Protein AF-A0A8J2LLC1-F1 (afdb_monomer)

Solvent-accessible surface area (backbone atoms only — not comparable to full-atom values): 14201 Å² total; per-residue (Å²): 138,83,80,64,70,72,56,59,54,55,51,49,52,52,49,54,58,58,61,63,60,77,72,65,83,69,70,94,70,39,88,51,77,46,56,45,81,44,70,52,63,64,52,97,80,51,91,38,56,62,34,37,35,33,41,80,98,46,73,81,46,74,50,53,56,32,40,60,50,32,42,41,35,38,11,59,52,62,71,44,74,51,71,54,55,86,51,51,77,70,47,78,76,48,76,47,69,45,99,88,56,30,26,39,38,36,31,30,60,64,92,92,57,78,90,44,50,43,54,22,30,34,42,36,39,23,29,71,92,44,64,85,56,62,40,40,33,34,38,29,22,53,44,92,74,70,48,50,62,59,64,61,88,51,85,40,76,32,53,43,52,91,96,49,64,33,52,46,74,64,26,39,24,43,80,85,63,67,72,50,41,26,40,57,57,73,95,87,42,72,43,73,62,76,94,56,58,51,76,40,46,88,59,11,39,41,30,69,63,66,54,92,94,35,93,56,78,65,46,49,36,36,35,36,34,72,58,90,96,43,78,48,65,41,53,35,39,29,42,68,60,79,79,83,126

Foldseek 3Di:
DDDDPVVVVVVVVVVVVVVVVVPPPPDPDQAAKDKDKDAPDPPVPAPFAKKWKDWPPDDIDIDGNSDWIKIKIKHQAQKDKDWDALADEFDWDDFDQDPSRMTMTIGTHPPPDHDDQRNFTKIKMAGPVGRVRIIIMGMAGDDLPPQFSDDQPDAAEWADDPQAWTFDARAGSDQPFDKWKWFDDPDDDTHTDPDQFDQGNHTGTTGRDDDDPGPDPFAKMKMWTDRPPDIDIHIYGYDHDPPDD

Structure (mmCIF, N/CA/C/O backbone):
data_AF-A0A8J2LLC1-F1
#
_entry.id   AF-A0A8J2LLC1-F1
#
loop_
_atom_site.group_PDB
_atom_site.id
_atom_site.type_symbol
_atom_site.label_atom_id
_atom_site.label_alt_id
_atom_site.label_comp_id
_atom_site.label_asym_id
_atom_site.label_entity_id
_atom_site.label_seq_id
_atom_site.pdbx_PDB_ins_code
_atom_site.Cartn_x
_atom_site.Cartn_y
_atom_site.Cartn_z
_atom_site.occupancy
_atom_site.B_iso_or_equiv
_atom_site.auth_seq_id
_atom_site.auth_comp_id
_atom_site.auth_asym_id
_atom_site.auth_atom_id
_atom_site.pdbx_PDB_model_num
ATOM 1 N N . MET A 1 1 ? -23.550 32.857 43.752 1.00 44.91 1 MET A N 1
ATOM 2 C CA . MET A 1 1 ? -22.268 32.179 43.462 1.00 44.91 1 MET A CA 1
ATOM 3 C C . MET A 1 1 ? -22.315 31.745 41.998 1.00 44.91 1 MET A C 1
ATOM 5 O O . MET A 1 1 ? -23.083 30.854 41.663 1.00 44.91 1 MET A O 1
ATOM 9 N N . ALA A 1 2 ? -21.672 32.500 41.103 1.00 42.91 2 ALA A N 1
ATOM 10 C CA . ALA A 1 2 ? -21.833 32.356 39.654 1.00 42.91 2 ALA A CA 1
ATOM 11 C C . ALA A 1 2 ? -20.813 31.352 39.096 1.00 42.91 2 ALA A C 1
ATOM 13 O O . ALA A 1 2 ? -19.610 31.549 39.236 1.00 42.91 2 ALA A O 1
ATOM 14 N N . ILE A 1 3 ? -21.297 30.277 38.472 1.00 39.72 3 ILE A N 1
ATOM 15 C CA . ILE A 1 3 ? -20.452 29.299 37.777 1.00 39.72 3 ILE A CA 1
ATOM 16 C C . ILE A 1 3 ? -19.905 29.968 36.501 1.00 39.72 3 ILE A C 1
ATOM 18 O O . ILE A 1 3 ? -20.705 30.471 35.705 1.00 39.72 3 ILE A O 1
ATOM 22 N N . PRO A 1 4 ? -18.579 30.003 36.274 1.00 39.66 4 PRO A N 1
ATOM 23 C CA . PRO A 1 4 ? -18.001 30.705 35.135 1.00 39.66 4 PRO A CA 1
ATOM 24 C C . PRO A 1 4 ? -18.433 30.083 33.799 1.00 39.66 4 PRO A C 1
ATOM 26 O O . PRO A 1 4 ? -18.319 28.877 33.577 1.00 39.66 4 PRO A O 1
ATOM 29 N N . ILE A 1 5 ? -18.889 30.945 32.884 1.00 47.31 5 ILE A N 1
ATOM 30 C CA . ILE A 1 5 ? -19.487 30.633 31.569 1.00 47.31 5 ILE A CA 1
ATOM 31 C C . ILE A 1 5 ? -18.603 29.705 30.705 1.00 47.31 5 ILE A C 1
ATOM 33 O O . ILE A 1 5 ? -19.126 28.926 29.909 1.00 47.31 5 ILE A O 1
ATOM 37 N N . LYS A 1 6 ? -17.280 29.688 30.923 1.00 39.41 6 LYS A N 1
ATOM 38 C CA . LYS A 1 6 ? -16.344 28.775 30.240 1.00 39.41 6 LYS A CA 1
ATOM 39 C C . LYS A 1 6 ? -16.627 27.285 30.496 1.00 39.41 6 LYS A C 1
ATOM 41 O O . LYS A 1 6 ? -16.431 26.483 29.589 1.00 39.41 6 LYS A O 1
ATOM 46 N N . TYR A 1 7 ? -17.145 26.910 31.668 1.00 36.09 7 TYR A N 1
ATOM 47 C CA . TYR A 1 7 ? -17.425 25.501 31.988 1.00 36.09 7 TYR A CA 1
ATOM 48 C C . TYR A 1 7 ? -18.732 24.985 31.370 1.00 36.09 7 TYR A C 1
ATOM 50 O O . TYR A 1 7 ? -18.830 23.803 31.052 1.00 36.09 7 TYR A O 1
ATOM 58 N N . LYS A 1 8 ? -19.716 25.860 31.114 1.00 38.00 8 LYS A N 1
ATOM 59 C CA . LYS A 1 8 ? -20.967 25.469 30.435 1.00 38.00 8 LYS A CA 1
ATOM 60 C C . LYS A 1 8 ? -20.763 25.148 28.952 1.00 38.00 8 LYS A C 1
ATOM 62 O O . LYS A 1 8 ? -21.457 24.283 28.421 1.00 38.00 8 LYS A O 1
ATOM 67 N N . ILE A 1 9 ? -19.810 25.817 28.300 1.00 44.12 9 ILE A N 1
ATOM 68 C CA . ILE A 1 9 ? -19.488 25.587 26.884 1.00 44.12 9 ILE A CA 1
ATOM 69 C C . ILE A 1 9 ? -18.739 24.258 26.722 1.00 44.12 9 ILE A C 1
ATOM 71 O O . ILE A 1 9 ? -19.107 23.461 25.866 1.00 44.12 9 ILE A O 1
ATOM 75 N N . LEU A 1 10 ? -17.769 23.964 27.597 1.00 39.81 10 LEU A N 1
ATOM 76 C CA . LEU A 1 10 ? -17.058 22.678 27.598 1.00 39.81 10 LEU A CA 1
ATOM 77 C C . LEU A 1 10 ? -17.988 21.498 27.904 1.00 39.81 10 LEU A C 1
ATOM 79 O O . LEU A 1 10 ? -17.927 20.489 27.210 1.00 39.81 10 LEU A O 1
ATOM 83 N N . ALA A 1 11 ? -18.900 21.644 28.870 1.00 37.75 11 ALA A N 1
ATOM 84 C CA . ALA A 1 11 ? -19.895 20.614 29.161 1.00 37.75 11 ALA A CA 1
ATOM 85 C C . ALA A 1 11 ? -20.883 20.409 27.999 1.00 37.75 11 ALA A C 1
ATOM 87 O O . ALA A 1 11 ? -21.222 19.275 27.697 1.00 37.75 11 ALA A O 1
ATOM 88 N N . SER A 1 12 ? -21.304 21.469 27.296 1.00 33.44 12 SER A N 1
ATOM 89 C CA . SER A 1 12 ? -22.193 21.326 26.129 1.00 33.44 12 SER A CA 1
ATOM 90 C C . SER A 1 12 ? -21.499 20.682 24.931 1.00 33.44 12 SER A C 1
ATOM 92 O O . SER A 1 12 ? -22.121 19.879 24.247 1.00 33.44 12 SER A O 1
ATOM 94 N N . ILE A 1 13 ? -20.219 20.980 24.686 1.00 41.28 13 ILE A N 1
ATOM 95 C CA . ILE A 1 13 ? -19.447 20.320 23.622 1.00 41.28 13 ILE A CA 1
ATOM 96 C C . ILE A 1 13 ? -19.252 18.835 23.958 1.00 41.28 13 ILE A C 1
ATOM 98 O O . ILE A 1 13 ? -19.460 17.989 23.094 1.00 41.28 13 ILE A O 1
ATOM 102 N N . LEU A 1 14 ? -18.953 18.503 25.220 1.00 34.84 14 LEU A N 1
ATOM 103 C CA . LEU A 1 14 ? -18.833 17.114 25.671 1.00 34.84 14 LEU A CA 1
ATOM 104 C C . LEU A 1 14 ? -20.173 16.360 25.576 1.00 34.84 14 LEU A C 1
ATOM 106 O O . LEU A 1 14 ? -20.201 15.221 25.122 1.00 34.84 14 LEU A O 1
ATOM 110 N N . SER A 1 15 ? -21.290 17.008 25.920 1.00 34.91 15 SER A N 1
ATOM 111 C CA . SER A 1 15 ? -22.637 16.435 25.798 1.00 34.91 15 SER A CA 1
ATOM 112 C C . SER A 1 15 ? -23.104 16.280 24.350 1.00 34.91 15 SER A C 1
ATOM 114 O O . SER A 1 15 ? -23.842 15.347 24.063 1.00 34.91 15 SER A O 1
ATOM 116 N N . ILE A 1 16 ? -22.685 17.154 23.429 1.00 37.81 16 ILE A N 1
ATOM 117 C CA . ILE A 1 16 ? -22.989 17.020 21.993 1.00 37.81 16 ILE A CA 1
ATOM 118 C C . ILE A 1 16 ? -22.171 15.876 21.376 1.00 37.81 16 ILE A C 1
ATOM 120 O O . ILE A 1 16 ? -22.716 15.111 20.582 1.00 37.81 16 ILE A O 1
ATOM 124 N N . ILE A 1 17 ? -20.914 15.698 21.800 1.00 37.31 17 ILE A N 1
ATOM 125 C CA . ILE A 1 17 ? -20.086 14.547 21.408 1.00 37.31 17 ILE A CA 1
ATOM 126 C C . ILE A 1 17 ? -20.693 13.242 21.955 1.00 37.31 17 ILE A C 1
ATOM 128 O O . ILE A 1 17 ? -20.865 12.287 21.204 1.00 37.31 17 ILE A O 1
ATOM 132 N N . LEU A 1 18 ? -21.115 13.220 23.225 1.00 35.47 18 LEU A N 1
ATOM 133 C CA . LEU A 1 18 ? -21.760 12.051 23.841 1.00 35.47 18 LEU A CA 1
ATOM 134 C C . LEU A 1 18 ? -23.151 11.750 23.251 1.00 35.47 18 LEU A C 1
ATOM 136 O O . LEU A 1 18 ? -23.513 10.586 23.100 1.00 35.47 18 LEU A O 1
ATOM 140 N N . ALA A 1 19 ? -23.929 12.768 22.869 1.00 31.59 19 ALA A N 1
ATOM 141 C CA . ALA A 1 19 ? -25.262 12.583 22.287 1.00 31.59 19 ALA A CA 1
ATOM 142 C C . ALA A 1 19 ? -25.230 12.102 20.824 1.00 31.59 19 ALA A C 1
ATOM 144 O O . ALA A 1 19 ? -26.188 11.474 20.372 1.00 31.59 19 ALA A O 1
ATOM 145 N N . GLN A 1 20 ? -24.140 12.341 20.086 1.00 35.69 20 GLN A N 1
ATOM 146 C CA . GLN A 1 20 ? -23.963 11.810 18.727 1.00 35.69 20 GLN A CA 1
ATOM 147 C C . GLN A 1 20 ? -23.500 10.343 18.694 1.00 35.69 20 GLN A C 1
ATOM 149 O O . GLN A 1 20 ? -23.630 9.699 17.653 1.00 35.69 20 GLN A O 1
ATOM 154 N N . CYS A 1 21 ? -23.076 9.763 19.824 1.00 35.34 21 CYS A N 1
ATOM 155 C CA . CYS A 1 21 ? -22.802 8.322 19.915 1.00 35.34 21 CYS A CA 1
ATOM 156 C C . CYS A 1 21 ? -24.071 7.447 19.928 1.00 35.34 21 CYS A C 1
ATOM 158 O O . CYS A 1 21 ? -23.978 6.237 19.747 1.00 35.34 21 CYS A O 1
ATOM 160 N N . ASN A 1 22 ? -25.269 8.029 20.062 1.00 35.00 22 ASN A N 1
ATOM 161 C CA . ASN A 1 22 ? -26.514 7.272 20.253 1.00 35.00 22 ASN A CA 1
ATOM 162 C C . ASN A 1 22 ? -27.167 6.710 18.974 1.00 35.00 22 ASN A C 1
ATOM 164 O O . ASN A 1 22 ? -28.282 6.195 19.037 1.00 35.00 22 ASN A O 1
ATOM 168 N N . SER A 1 23 ? -26.509 6.786 17.812 1.00 38.19 23 SER A N 1
ATOM 169 C CA . SER A 1 23 ? -27.043 6.184 16.573 1.00 38.19 23 SER A CA 1
ATOM 170 C C . SER A 1 23 ? -26.056 5.328 15.781 1.00 38.19 23 SER A C 1
ATOM 172 O O . SER A 1 23 ? -26.458 4.696 14.802 1.00 38.19 23 SER A O 1
ATOM 174 N N . LYS A 1 24 ? -24.800 5.212 16.233 1.00 53.53 24 LYS A N 1
ATOM 175 C CA . LYS A 1 24 ? -23.863 4.257 15.639 1.00 53.53 24 LYS A CA 1
ATOM 176 C C . LYS A 1 24 ? -24.340 2.864 16.004 1.00 53.53 24 LYS A C 1
ATOM 178 O O . LYS A 1 24 ? -24.415 2.515 17.180 1.00 53.53 24 LYS A O 1
ATOM 183 N N . SER A 1 25 ? -24.699 2.071 15.001 1.00 52.91 25 SER A N 1
ATOM 184 C CA . SER A 1 25 ? -25.069 0.667 15.185 1.00 52.91 25 SER A CA 1
ATOM 185 C C . SER A 1 25 ? -23.828 -0.134 15.593 1.00 52.91 25 SER A C 1
ATOM 187 O O . SER A 1 25 ? -23.180 -0.818 14.799 1.00 52.91 25 SER A O 1
ATOM 189 N N . ILE A 1 26 ? -23.461 -0.014 16.869 1.00 58.59 26 ILE A N 1
ATOM 190 C CA . ILE A 1 26 ? -22.511 -0.902 17.523 1.00 58.59 26 ILE A CA 1
ATOM 191 C C . ILE A 1 26 ? -23.079 -2.312 17.341 1.00 58.59 26 ILE A C 1
ATOM 193 O O . ILE A 1 26 ? -24.253 -2.541 17.662 1.00 58.59 26 ILE A O 1
ATOM 197 N N . PRO A 1 27 ? -22.299 -3.243 16.766 1.00 59.44 27 PRO A N 1
ATOM 198 C CA . PRO A 1 27 ? -22.813 -4.560 16.455 1.00 59.44 27 PRO A CA 1
ATOM 199 C C . PRO A 1 27 ? -23.277 -5.205 17.759 1.00 59.44 27 PRO A C 1
ATOM 201 O O . PRO A 1 27 ? -22.595 -5.155 18.782 1.00 59.44 27 PRO A O 1
ATOM 204 N N . SER A 1 28 ? -24.473 -5.792 17.739 1.00 56.00 28 SER A N 1
ATOM 205 C CA . SER A 1 28 ? -25.072 -6.383 18.936 1.00 56.00 28 SER A CA 1
ATOM 206 C C . SER A 1 28 ? -24.322 -7.616 19.441 1.00 56.00 28 SER A C 1
ATOM 208 O O . SER A 1 28 ? -24.625 -8.087 20.533 1.00 56.00 28 SER A O 1
ATOM 210 N N . ASN A 1 29 ? -23.369 -8.124 18.656 1.00 65.75 29 ASN A N 1
ATOM 211 C CA . ASN A 1 29 ? -22.584 -9.309 18.934 1.00 65.75 29 ASN A CA 1
ATOM 212 C C . ASN A 1 29 ? -21.134 -9.094 18.459 1.00 65.75 29 ASN A C 1
ATOM 214 O O . ASN A 1 29 ? -20.896 -8.972 17.262 1.00 65.75 29 ASN A O 1
ATOM 218 N N . CYS A 1 30 ? -20.184 -9.023 19.390 1.00 79.00 30 CYS A N 1
ATOM 219 C CA . CYS A 1 30 ? -18.752 -8.826 19.131 1.00 79.00 30 CYS A CA 1
ATOM 220 C C . CYS A 1 30 ? -17.973 -10.120 19.404 1.00 79.00 30 CYS A C 1
ATOM 222 O O . CYS A 1 30 ? -17.065 -10.154 20.231 1.00 79.00 30 CYS A O 1
ATOM 224 N N . GLN A 1 31 ? -18.386 -11.205 18.745 1.00 84.50 31 GLN A N 1
ATOM 225 C CA . GLN A 1 31 ? -17.792 -12.537 18.909 1.00 84.50 31 GLN A CA 1
ATOM 226 C C . GLN A 1 31 ? -16.339 -12.606 18.435 1.00 84.50 31 GLN A C 1
ATOM 228 O O . GLN A 1 31 ? -15.534 -13.277 19.073 1.00 84.50 31 GLN A O 1
ATOM 233 N N . ASP A 1 32 ? -16.009 -11.868 17.376 1.00 89.62 32 ASP A N 1
ATOM 234 C CA . ASP A 1 32 ? -14.700 -11.897 16.731 1.00 89.62 32 ASP A CA 1
ATOM 235 C C . ASP A 1 32 ? -14.117 -10.493 16.572 1.00 89.62 32 ASP A C 1
ATOM 237 O O . ASP A 1 32 ? -14.804 -9.481 16.732 1.00 89.62 32 ASP A O 1
ATOM 241 N N . LEU A 1 33 ? -12.821 -10.438 16.255 1.00 90.69 33 LEU A N 1
ATOM 242 C CA . LEU A 1 33 ? -12.164 -9.205 15.850 1.00 90.69 33 LEU A CA 1
ATOM 243 C C . LEU A 1 33 ? -12.702 -8.839 14.473 1.00 90.69 33 LEU A C 1
ATOM 245 O O . LEU A 1 33 ? -12.632 -9.645 13.542 1.00 90.69 33 LEU A O 1
ATOM 249 N N . GLU A 1 34 ? -13.206 -7.622 14.345 1.00 92.00 34 GLU A N 1
ATOM 250 C CA . GLU A 1 34 ? -13.744 -7.086 13.102 1.00 92.00 34 GLU A CA 1
ATOM 251 C C . GLU A 1 34 ? -13.123 -5.716 12.836 1.00 92.00 34 GLU A C 1
ATOM 253 O O . GLU A 1 34 ? -12.975 -4.908 13.754 1.00 92.00 34 GLU A O 1
ATOM 258 N N . VAL A 1 35 ? -12.793 -5.449 11.573 1.00 90.38 35 VAL A N 1
ATOM 259 C CA . VAL A 1 35 ? -12.409 -4.124 11.082 1.00 90.38 35 VAL A CA 1
ATOM 260 C C . VAL A 1 35 ? -13.309 -3.801 9.902 1.00 90.38 35 VAL A C 1
ATOM 262 O O . VAL A 1 35 ? -13.353 -4.557 8.932 1.00 90.38 35 VAL A O 1
ATOM 265 N N . ARG A 1 36 ? -14.028 -2.682 9.974 1.00 89.56 36 ARG A N 1
ATOM 266 C CA . ARG A 1 36 ? -14.943 -2.260 8.913 1.00 89.56 36 ARG A CA 1
ATOM 267 C C . ARG A 1 36 ? -14.873 -0.768 8.658 1.00 89.56 36 ARG A C 1
ATOM 269 O O . ARG A 1 36 ? -14.589 0.022 9.554 1.00 89.56 36 ARG A O 1
ATOM 276 N N . ILE A 1 37 ? -15.196 -0.388 7.429 1.00 87.00 37 ILE A N 1
ATOM 277 C CA . ILE A 1 37 ? -15.410 1.010 7.072 1.00 87.00 37 ILE A CA 1
ATOM 278 C C . ILE A 1 37 ? -16.874 1.349 7.298 1.00 87.00 37 ILE A C 1
ATOM 280 O O . ILE A 1 37 ? -17.766 0.675 6.780 1.00 87.00 37 ILE A O 1
ATOM 284 N N . VAL A 1 38 ? -17.109 2.416 8.049 1.00 85.69 38 VAL A N 1
ATOM 285 C CA . VAL A 1 38 ? -18.430 2.995 8.256 1.00 85.69 38 VAL A CA 1
ATOM 286 C C . VAL A 1 38 ? -18.474 4.323 7.508 1.00 85.69 38 VAL A C 1
ATOM 288 O O . VAL A 1 38 ? -17.589 5.170 7.628 1.00 85.69 38 VAL A O 1
ATOM 291 N N . ASN A 1 39 ? -19.497 4.477 6.675 1.00 75.00 39 ASN A N 1
ATOM 292 C CA . ASN A 1 39 ? -19.722 5.682 5.891 1.00 75.00 39 ASN A CA 1
ATOM 293 C C . ASN A 1 39 ? -21.173 6.118 6.084 1.00 75.00 39 ASN A C 1
ATOM 295 O O . ASN A 1 39 ? -22.084 5.587 5.443 1.00 75.00 39 ASN A O 1
ATOM 299 N N . GLU A 1 40 ? -21.391 7.033 7.023 1.00 63.38 40 GLU A N 1
ATOM 300 C CA . GLU A 1 40 ? -22.735 7.468 7.391 1.00 63.38 40 GLU A CA 1
ATOM 301 C C . GLU A 1 40 ? -23.243 8.553 6.435 1.00 63.38 40 GLU A C 1
ATOM 303 O O . GLU A 1 40 ? -22.578 9.559 6.195 1.00 63.38 40 GLU A O 1
ATOM 308 N N . ASN A 1 41 ? -24.460 8.350 5.917 1.00 53.97 41 ASN A N 1
ATOM 309 C CA . ASN A 1 41 ? -25.214 9.292 5.084 1.00 53.97 41 ASN A CA 1
ATOM 310 C C . ASN A 1 41 ? -24.464 9.847 3.855 1.00 53.97 41 ASN A C 1
ATOM 312 O O . ASN A 1 41 ? -24.135 11.037 3.810 1.00 53.97 41 ASN A O 1
ATOM 316 N N . PRO A 1 42 ? -24.342 9.070 2.760 1.00 51.91 42 PRO A N 1
ATOM 317 C CA . PRO A 1 42 ? -24.146 9.640 1.434 1.00 51.91 42 PRO A CA 1
ATOM 318 C C . PRO A 1 42 ? -25.457 10.312 1.001 1.00 51.91 42 PRO A C 1
ATOM 320 O O . PRO A 1 42 ? -26.197 9.815 0.151 1.00 51.91 42 PRO A O 1
ATOM 323 N N . SER A 1 43 ? -25.804 11.434 1.628 1.00 44.94 43 SER A N 1
ATOM 324 C CA . SER A 1 43 ? -26.924 12.261 1.186 1.00 44.94 43 SER A C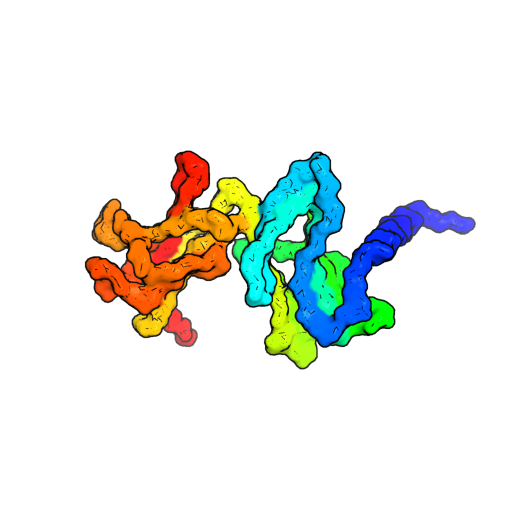A 1
ATOM 325 C C . SER A 1 43 ? -26.689 12.566 -0.295 1.00 44.94 43 SER A C 1
ATOM 327 O O . SER A 1 43 ? -25.630 13.091 -0.641 1.00 44.94 43 SER A O 1
ATOM 329 N N . LYS A 1 44 ? -27.651 12.218 -1.166 1.00 46.88 44 LYS A N 1
ATOM 330 C CA . LYS A 1 44 ? -27.589 12.206 -2.653 1.00 46.88 44 LYS A CA 1
ATOM 331 C C . LYS A 1 44 ? -27.147 13.525 -3.334 1.00 46.88 44 LYS A C 1
ATOM 333 O O . LYS A 1 44 ? -27.154 13.620 -4.555 1.00 46.88 44 LYS A O 1
ATOM 338 N N . SER A 1 45 ? -26.783 14.539 -2.556 1.00 43.88 45 SER A N 1
ATOM 339 C CA . SER A 1 45 ? -26.499 15.919 -2.940 1.00 43.88 45 SER A CA 1
ATOM 340 C C . SER A 1 45 ? -25.049 16.361 -2.683 1.00 43.88 45 SER A C 1
ATOM 342 O O . SER A 1 45 ? -24.682 17.451 -3.126 1.00 43.88 45 SER A O 1
ATOM 344 N N . LEU A 1 46 ? -24.215 15.587 -1.980 1.00 51.91 46 LEU A N 1
ATOM 345 C CA . LEU A 1 46 ? -22.830 15.987 -1.706 1.00 51.91 46 LEU A CA 1
ATOM 346 C C . LEU A 1 46 ? -21.883 15.352 -2.729 1.00 51.91 46 LEU A C 1
ATOM 348 O O . LEU A 1 46 ? -21.843 14.134 -2.889 1.00 51.91 46 LEU A O 1
ATOM 352 N N . LYS A 1 47 ? -21.110 16.195 -3.427 1.00 61.06 47 LYS A N 1
ATOM 353 C CA . LYS A 1 47 ? -19.969 15.791 -4.262 1.00 61.06 47 LYS A CA 1
ATOM 354 C C . LYS A 1 47 ? -18.911 15.126 -3.366 1.00 61.06 47 LYS A C 1
ATOM 356 O O . LYS A 1 47 ? -17.984 15.788 -2.914 1.00 61.06 47 LYS A O 1
ATOM 361 N N . GLY A 1 48 ? -19.089 13.846 -3.055 1.00 66.62 48 GLY A N 1
ATOM 362 C CA . GLY A 1 48 ? -18.143 13.063 -2.261 1.00 66.62 48 GLY A CA 1
ATOM 363 C C . GLY A 1 48 ? -16.918 12.657 -3.080 1.00 66.62 48 GLY A C 1
ATOM 364 O O . GLY A 1 48 ? -17.019 12.406 -4.283 1.00 66.62 48 GLY A O 1
ATOM 365 N N . GLN A 1 49 ? -15.759 12.572 -2.432 1.00 80.88 49 GLN A N 1
ATOM 366 C CA . GLN A 1 49 ? -14.568 11.962 -3.016 1.00 80.88 49 GLN A CA 1
ATOM 367 C C . GLN A 1 49 ? -14.758 10.445 -3.038 1.00 80.88 49 GLN A C 1
ATOM 369 O O . GLN A 1 49 ? -15.228 9.857 -2.065 1.00 80.88 49 GLN A O 1
ATOM 374 N N . LYS A 1 50 ? -14.404 9.795 -4.145 1.00 86.44 50 LYS A N 1
ATOM 375 C CA . LYS A 1 50 ? -14.415 8.333 -4.223 1.00 86.44 50 LYS A CA 1
ATOM 376 C C . LYS A 1 50 ? -13.215 7.767 -3.471 1.00 86.44 50 LYS A C 1
ATOM 378 O O . LYS A 1 50 ? -12.113 8.280 -3.634 1.00 86.44 50 LYS A O 1
ATOM 383 N N . PHE A 1 51 ? -13.430 6.707 -2.703 1.00 88.56 51 PHE A N 1
ATOM 384 C CA . PHE A 1 51 ? -12.377 5.901 -2.086 1.00 88.56 51 PHE A CA 1
ATOM 385 C C . PHE A 1 51 ? -12.639 4.416 -2.351 1.00 88.56 51 PHE A C 1
ATOM 387 O O . PHE A 1 51 ? -13.764 4.029 -2.692 1.00 88.56 51 PHE A O 1
ATOM 394 N N . TYR A 1 52 ? -11.609 3.590 -2.191 1.00 89.75 52 TYR A N 1
ATOM 395 C CA . TYR A 1 52 ? -11.720 2.136 -2.288 1.00 89.75 52 TYR A CA 1
ATOM 396 C C . TYR A 1 52 ? -11.157 1.486 -1.039 1.00 89.75 52 TYR A C 1
ATOM 398 O O . TYR A 1 52 ? -10.335 2.080 -0.347 1.00 89.75 52 TYR A O 1
ATOM 406 N N . TYR A 1 53 ? -11.587 0.267 -0.753 1.00 89.44 53 TYR A N 1
ATOM 407 C CA . TYR A 1 53 ? -11.024 -0.498 0.343 1.00 89.44 53 TYR A CA 1
ATOM 408 C C . TYR A 1 53 ? -11.062 -1.994 0.072 1.00 89.44 53 TYR A C 1
ATOM 410 O O . TYR A 1 53 ? -11.891 -2.480 -0.699 1.00 89.44 53 TYR A O 1
ATOM 418 N N . GLU A 1 54 ? -10.148 -2.704 0.717 1.00 89.56 54 GLU A N 1
ATOM 419 C CA . GLU A 1 54 ? -10.009 -4.153 0.654 1.00 89.56 54 GLU A CA 1
ATOM 420 C C . GLU A 1 54 ? -9.912 -4.681 2.089 1.00 89.56 54 GLU A C 1
ATOM 422 O O . GLU A 1 54 ? -8.981 -4.335 2.817 1.00 89.56 54 GLU A O 1
ATOM 427 N N . SER A 1 55 ? -10.900 -5.466 2.520 1.00 85.94 55 SER A N 1
ATOM 428 C CA . SER A 1 55 ? -10.841 -6.223 3.779 1.00 85.94 55 SER A CA 1
ATOM 429 C C . SER A 1 55 ? -10.305 -7.631 3.534 1.00 85.94 55 SER A C 1
ATOM 431 O O . SER A 1 55 ? -10.395 -8.145 2.415 1.00 85.94 55 SER A O 1
ATOM 433 N N . ASP A 1 56 ? -9.773 -8.265 4.580 1.00 76.00 56 ASP A N 1
ATOM 434 C CA . ASP A 1 56 ? -9.181 -9.603 4.502 1.00 76.00 56 ASP A CA 1
ATOM 435 C C . ASP A 1 56 ? -10.083 -10.591 3.723 1.00 76.00 56 ASP A C 1
ATOM 437 O O . ASP A 1 56 ? -11.231 -10.835 4.094 1.00 76.00 56 ASP A O 1
ATOM 441 N N . ASN A 1 57 ? -9.551 -11.168 2.636 1.00 61.22 57 ASN A N 1
ATOM 442 C CA . ASN A 1 57 ? -10.213 -12.150 1.757 1.00 61.22 57 ASN A CA 1
ATOM 443 C C . ASN A 1 57 ? -11.463 -11.667 0.994 1.00 61.22 57 ASN A C 1
ATOM 445 O O . ASN A 1 57 ? -12.239 -12.484 0.494 1.00 61.22 57 ASN A O 1
ATOM 449 N N . SER A 1 58 ? -11.649 -10.357 0.855 1.00 65.62 58 SER A N 1
ATOM 450 C CA . SER A 1 58 ? -12.720 -9.767 0.046 1.00 65.62 58 SER A CA 1
ATOM 451 C C . SER A 1 58 ? -12.127 -8.916 -1.074 1.00 65.62 58 SER A C 1
ATOM 453 O O . SER A 1 58 ? -11.119 -8.249 -0.874 1.00 65.62 58 SER A O 1
ATOM 455 N N . GLY A 1 59 ? -12.727 -8.948 -2.267 1.00 71.50 59 GLY A N 1
ATOM 456 C CA . GLY A 1 59 ? -12.317 -8.059 -3.356 1.00 71.50 59 GLY A CA 1
ATOM 457 C C . GLY A 1 59 ? -12.548 -6.578 -3.023 1.00 71.50 59 GLY A C 1
ATOM 458 O O . GLY A 1 5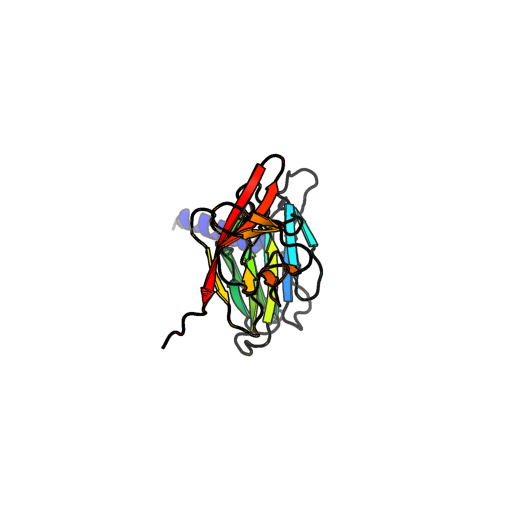9 ? -13.134 -6.228 -1.999 1.00 71.50 59 GLY A O 1
ATOM 459 N N . TYR A 1 60 ? -12.126 -5.692 -3.924 1.00 75.81 60 TYR A N 1
ATOM 460 C CA . TYR A 1 60 ? -12.268 -4.250 -3.729 1.00 75.81 60 TYR A CA 1
ATOM 461 C C . TYR A 1 60 ? -13.728 -3.812 -3.610 1.00 75.81 60 TYR A C 1
ATOM 463 O O . TYR A 1 60 ? -14.559 -4.097 -4.475 1.00 75.81 60 TYR A O 1
ATOM 471 N N . SER A 1 61 ? -14.006 -3.024 -2.578 1.00 83.38 61 SER A N 1
ATOM 472 C CA . SER A 1 61 ? -15.239 -2.254 -2.431 1.00 83.38 61 SER A CA 1
ATOM 473 C C . SER A 1 61 ? -14.952 -0.766 -2.626 1.00 83.38 61 SER A C 1
ATOM 475 O O . SER A 1 61 ? -13.809 -0.319 -2.529 1.00 83.38 61 SER A O 1
ATOM 477 N N . SER A 1 62 ? -15.980 0.027 -2.932 1.00 82.31 62 SER A N 1
ATOM 478 C CA . SER A 1 62 ? -15.839 1.477 -3.117 1.00 82.31 62 SER A CA 1
ATOM 479 C C . SER A 1 62 ? -16.882 2.251 -2.330 1.00 82.31 62 SER A C 1
ATOM 481 O O . SER A 1 62 ? -18.023 1.804 -2.223 1.00 82.31 62 SER A O 1
ATOM 483 N N . GLY A 1 63 ? -16.510 3.435 -1.854 1.00 78.12 63 GLY A N 1
ATOM 484 C CA . GLY A 1 63 ? -17.409 4.364 -1.178 1.00 78.12 63 GLY A CA 1
ATOM 485 C C . GLY A 1 63 ? -17.221 5.805 -1.650 1.00 78.12 63 GLY A C 1
ATOM 486 O O . GLY A 1 63 ? -16.350 6.113 -2.466 1.00 78.12 63 GLY A O 1
ATOM 487 N N . LEU A 1 64 ? -18.070 6.696 -1.138 1.00 76.69 64 LEU A N 1
ATOM 488 C CA . LEU A 1 64 ? -18.008 8.139 -1.374 1.00 76.69 64 LEU A CA 1
ATOM 489 C C . LEU A 1 64 ? -17.918 8.863 -0.031 1.00 76.69 64 LEU A C 1
ATOM 491 O O . LEU A 1 64 ? -18.782 8.644 0.810 1.00 76.69 64 LEU A O 1
ATOM 495 N N . THR A 1 65 ? -16.957 9.766 0.162 1.00 68.00 65 THR A N 1
ATOM 496 C CA . THR A 1 65 ? -16.786 10.564 1.398 1.00 68.00 65 THR A CA 1
ATOM 497 C C . THR A 1 65 ? -17.855 11.658 1.566 1.00 68.00 65 THR A C 1
ATOM 499 O O . THR A 1 65 ? -17.573 12.739 2.075 1.00 68.00 65 THR A O 1
ATOM 502 N N . GLY A 1 66 ? -19.075 11.436 1.069 1.00 57.72 66 GLY A N 1
ATOM 503 C CA . GLY A 1 66 ? -20.174 12.403 1.129 1.00 57.72 66 GLY A CA 1
ATOM 504 C C . GLY A 1 66 ? -20.702 12.664 2.546 1.00 57.72 66 GLY A C 1
ATOM 505 O O . GLY A 1 66 ? -21.571 13.515 2.695 1.00 57.72 66 GLY A O 1
ATOM 506 N N . GLY A 1 67 ? -20.180 11.960 3.555 1.00 65.12 67 GLY A N 1
ATOM 507 C CA . GLY A 1 67 ? -20.515 12.098 4.969 1.00 65.12 67 GLY A CA 1
ATOM 508 C C . GLY A 1 67 ? -19.313 11.819 5.879 1.00 65.12 67 GLY A C 1
ATOM 509 O O . GLY A 1 67 ? -18.160 11.983 5.471 1.00 65.12 67 GLY A O 1
ATOM 510 N N . GLN A 1 68 ? -19.576 11.420 7.125 1.00 72.25 68 GLN A N 1
ATOM 511 C CA . GLN A 1 68 ? -18.525 11.073 8.082 1.00 72.25 68 GLN A CA 1
ATOM 512 C C . GLN A 1 68 ? -17.931 9.706 7.722 1.00 72.25 68 GLN A C 1
ATOM 514 O O . GLN A 1 68 ? -18.634 8.697 7.694 1.00 72.25 68 GLN A O 1
ATOM 519 N N . PHE A 1 69 ? -16.629 9.694 7.433 1.00 84.00 69 PHE A N 1
ATOM 520 C CA . PHE A 1 69 ? -15.854 8.477 7.218 1.00 84.00 69 PHE A CA 1
ATOM 521 C C . PHE A 1 69 ? -15.225 8.033 8.538 1.00 84.00 69 PHE A C 1
ATOM 523 O O . PHE A 1 69 ? -14.527 8.825 9.186 1.00 84.00 69 PHE A O 1
ATOM 530 N N . SER A 1 70 ? -15.415 6.765 8.895 1.00 88.19 70 SER A N 1
ATOM 531 C CA . SER A 1 70 ? -14.683 6.145 9.990 1.00 88.19 70 SER A CA 1
ATOM 532 C C . SER A 1 70 ? -14.270 4.707 9.695 1.00 88.19 70 SER A C 1
ATOM 534 O O . SER A 1 70 ? -14.899 3.989 8.915 1.00 88.19 70 SER A O 1
ATOM 536 N N . ILE A 1 71 ? -13.174 4.292 10.325 1.00 91.00 71 ILE A N 1
ATOM 537 C CA . ILE A 1 71 ? -12.778 2.891 10.432 1.00 91.00 71 ILE A CA 1
ATOM 538 C C . ILE A 1 71 ? -13.125 2.455 11.847 1.00 91.00 71 ILE A C 1
ATOM 540 O O . ILE A 1 71 ? -12.622 3.020 12.820 1.00 91.00 71 ILE A O 1
ATOM 544 N N . LEU A 1 72 ? -13.997 1.458 11.945 1.00 92.44 72 LEU A N 1
ATOM 545 C CA . LEU A 1 72 ? -14.450 0.896 13.204 1.00 92.44 72 LEU A CA 1
ATOM 546 C C . LEU A 1 72 ? -13.798 -0.468 13.411 1.00 92.44 72 LEU A C 1
ATOM 548 O O . LEU A 1 72 ? -13.879 -1.339 12.542 1.00 92.44 72 LEU A O 1
ATOM 552 N N . MET A 1 73 ? -13.189 -0.654 14.576 1.00 93.50 73 MET A N 1
ATOM 553 C CA . MET A 1 73 ? -12.612 -1.922 15.005 1.00 93.50 73 MET A CA 1
ATOM 554 C C . MET A 1 73 ? -13.357 -2.396 16.245 1.00 93.50 73 MET A C 1
ATOM 556 O O . MET A 1 73 ? -13.519 -1.627 17.193 1.00 93.50 73 MET A O 1
ATOM 560 N N . THR A 1 74 ? -13.828 -3.641 16.245 1.00 93.38 74 THR A N 1
ATOM 561 C CA . THR A 1 74 ? -14.616 -4.182 17.363 1.00 93.38 74 THR A CA 1
ATOM 562 C C . THR A 1 74 ? -14.189 -5.595 17.730 1.00 93.38 74 THR A C 1
ATOM 564 O O . THR A 1 74 ? -13.673 -6.324 16.887 1.00 93.38 74 THR A O 1
ATOM 567 N N . GLY A 1 75 ? -14.380 -5.978 18.992 1.00 93.19 75 GLY A N 1
ATOM 568 C CA . GLY A 1 75 ? -14.084 -7.327 19.467 1.00 93.19 75 GLY A CA 1
ATOM 569 C C . GLY A 1 75 ? -14.399 -7.529 20.955 1.00 93.19 75 GLY A C 1
ATOM 570 O O . GLY A 1 75 ? -14.703 -6.565 21.658 1.00 93.19 75 GLY A O 1
ATOM 571 N N . PRO A 1 76 ? -14.318 -8.768 21.466 1.00 93.88 76 PRO A N 1
ATOM 572 C CA . PRO A 1 76 ? -14.610 -9.107 22.857 1.00 93.88 76 PRO A CA 1
ATOM 573 C C . PRO A 1 76 ? -13.426 -8.865 23.809 1.00 93.88 76 PRO A C 1
ATOM 575 O O . PRO A 1 76 ? -13.589 -8.933 25.025 1.00 93.88 76 PRO A O 1
ATOM 578 N N . GLN A 1 77 ? -12.228 -8.594 23.282 1.00 93.12 77 GLN A N 1
ATOM 579 C CA . GLN A 1 77 ? -10.996 -8.387 24.049 1.00 93.12 77 GLN A CA 1
ATOM 580 C C . GLN A 1 77 ? -10.391 -7.012 23.740 1.00 93.12 77 GLN A C 1
ATOM 582 O O . GLN A 1 77 ? -10.669 -6.470 22.668 1.00 93.12 77 GLN A O 1
ATOM 587 N N . PRO A 1 78 ? -9.555 -6.449 24.636 1.00 94.25 78 PRO A N 1
ATOM 588 C CA . PRO A 1 78 ? -8.854 -5.198 24.377 1.00 94.25 78 PRO A CA 1
ATOM 589 C C . PRO A 1 78 ? -8.104 -5.226 23.044 1.00 94.25 78 PRO A C 1
ATOM 591 O O . PRO A 1 78 ? -7.346 -6.158 22.762 1.00 94.25 78 PRO A O 1
ATOM 594 N N . ILE A 1 79 ? -8.318 -4.187 22.243 1.00 94.12 79 ILE A N 1
ATOM 595 C CA . ILE A 1 79 ? -7.770 -4.059 20.895 1.00 94.12 79 ILE A CA 1
ATOM 596 C C . ILE A 1 79 ? -6.610 -3.066 20.932 1.00 94.12 79 ILE A C 1
ATOM 598 O O . ILE A 1 79 ? -6.699 -2.008 21.554 1.00 94.12 79 ILE A O 1
ATOM 602 N N . GLN A 1 80 ? -5.531 -3.403 20.241 1.00 94.06 80 GLN A N 1
ATOM 603 C CA . GLN A 1 80 ? -4.512 -2.462 19.803 1.00 94.06 80 GLN A CA 1
ATOM 604 C C . GLN A 1 80 ? -4.649 -2.289 18.292 1.00 94.06 80 GLN A C 1
ATOM 606 O O . GLN A 1 80 ? -4.943 -3.247 17.577 1.00 94.06 80 GLN A O 1
ATOM 611 N N . TRP A 1 81 ? -4.408 -1.079 17.803 1.00 94.50 81 TRP A N 1
ATOM 612 C CA . TRP A 1 81 ? -4.407 -0.798 16.376 1.00 94.50 81 TRP A CA 1
ATOM 613 C C . TRP A 1 81 ? -3.048 -0.276 15.908 1.00 94.50 81 TRP A C 1
ATOM 615 O O . TRP A 1 81 ? -2.212 0.125 16.722 1.00 94.50 81 TRP A O 1
ATOM 625 N N . GLY A 1 82 ? -2.831 -0.316 14.599 1.00 93.62 82 GLY A N 1
ATOM 626 C CA . GLY A 1 82 ? -1.671 0.262 13.935 1.00 93.62 82 GLY A CA 1
ATOM 627 C C . GLY A 1 82 ? -1.982 0.664 12.496 1.00 93.62 82 GLY A C 1
ATOM 628 O O . GLY A 1 82 ? -3.009 0.272 11.932 1.00 93.62 82 GLY A O 1
ATOM 629 N N . TYR A 1 83 ? -1.082 1.450 11.915 1.00 92.75 83 TYR A N 1
ATOM 630 C CA . TYR A 1 83 ? -1.137 1.897 10.530 1.00 92.75 83 TYR A CA 1
ATOM 631 C C . TYR A 1 83 ? 0.156 1.516 9.807 1.00 92.75 83 TYR A C 1
ATOM 633 O O . TYR A 1 83 ? 1.255 1.788 10.287 1.00 92.75 83 TYR A O 1
ATOM 641 N N . GLU A 1 84 ? 0.010 0.901 8.637 1.00 90.81 84 GLU A N 1
ATOM 642 C CA . GLU A 1 84 ? 1.107 0.561 7.736 1.00 90.81 84 GLU A CA 1
ATOM 643 C C . GLU A 1 84 ? 0.847 1.228 6.387 1.00 90.81 84 GLU A C 1
ATOM 645 O O . GLU A 1 84 ? 0.034 0.775 5.574 1.00 90.81 84 GLU A O 1
ATOM 650 N N . GLY A 1 85 ? 1.528 2.336 6.131 1.00 84.88 85 GLY A N 1
ATOM 651 C CA . GLY A 1 85 ? 1.380 3.040 4.872 1.00 84.88 85 GLY A CA 1
ATOM 652 C C . GLY A 1 85 ? 2.406 4.150 4.690 1.00 84.88 85 GLY A C 1
ATOM 653 O O . GLY A 1 85 ? 3.125 4.502 5.623 1.00 84.88 85 GLY A O 1
ATOM 654 N N . PRO A 1 86 ? 2.492 4.694 3.469 1.00 75.94 86 PRO A N 1
ATOM 655 C CA . PRO A 1 86 ? 3.483 5.702 3.108 1.00 75.94 86 PRO A CA 1
ATOM 656 C C . PRO A 1 86 ? 3.138 7.113 3.608 1.00 75.94 86 PRO A C 1
ATOM 658 O O . PRO A 1 86 ? 3.918 8.036 3.380 1.00 75.94 86 PRO A O 1
ATOM 661 N N . GLY A 1 87 ? 1.970 7.314 4.225 1.00 76.62 87 GLY A N 1
ATOM 662 C CA . GLY A 1 87 ? 1.494 8.631 4.631 1.00 76.62 87 GLY A CA 1
ATOM 663 C C . GLY A 1 87 ? 1.175 8.745 6.119 1.00 76.62 87 GLY A C 1
ATOM 664 O O . GLY A 1 87 ? 1.983 8.373 6.964 1.00 76.62 87 GLY A O 1
ATOM 665 N N . GLN A 1 88 ? 0.030 9.351 6.432 1.00 76.88 88 GLN A N 1
ATOM 666 C CA . GLN A 1 88 ? -0.373 9.697 7.792 1.00 76.88 88 GLN A CA 1
ATOM 667 C C . GLN A 1 88 ? -1.591 8.873 8.210 1.00 76.88 88 GLN A C 1
ATOM 669 O O . GLN A 1 88 ? -2.574 8.774 7.477 1.00 76.88 88 GLN A O 1
ATOM 674 N N . GLU A 1 89 ? -1.541 8.337 9.425 1.00 81.12 89 GLU A N 1
ATOM 675 C CA . GLU A 1 89 ? -2.665 7.633 10.031 1.00 81.12 89 GLU A CA 1
ATOM 676 C C . GLU A 1 89 ? -3.867 8.553 10.315 1.00 81.12 89 GLU A C 1
ATOM 678 O O . GLU A 1 89 ? -3.761 9.781 10.402 1.00 81.12 89 GLU A O 1
ATOM 683 N N . LEU A 1 90 ? -5.044 7.939 10.458 1.00 81.31 90 LEU A N 1
ATOM 684 C CA . LEU A 1 90 ? -6.255 8.642 10.882 1.00 81.31 90 LEU A CA 1
ATOM 685 C C . LEU A 1 90 ? -6.191 8.972 12.372 1.00 81.31 90 LEU A C 1
ATOM 687 O O . LEU A 1 90 ? -5.466 8.348 13.142 1.00 81.31 90 LEU A O 1
ATOM 691 N N . THR A 1 91 ? -6.994 9.947 12.788 1.00 82.81 91 THR A N 1
ATOM 692 C CA . THR A 1 91 ? -7.056 10.348 14.190 1.00 82.81 91 THR A CA 1
ATOM 693 C C . THR A 1 91 ? -7.917 9.363 14.973 1.00 82.81 91 THR A C 1
ATOM 695 O O . THR A 1 91 ? -9.081 9.137 14.635 1.00 82.81 91 THR A O 1
ATOM 698 N N . LEU A 1 92 ? -7.354 8.808 16.045 1.00 83.62 92 LEU A N 1
ATOM 699 C CA . LEU A 1 92 ? -8.115 8.073 17.049 1.00 83.62 92 LEU A CA 1
ATOM 700 C C . LEU A 1 92 ? -9.069 9.034 17.763 1.00 83.62 92 LEU A C 1
ATOM 702 O O . LEU A 1 92 ? -8.619 10.022 18.345 1.00 83.62 92 LEU A O 1
ATOM 706 N N . VAL A 1 93 ? -10.368 8.739 17.733 1.00 78.81 93 VAL A N 1
ATOM 707 C CA . VAL A 1 93 ? -11.376 9.546 18.438 1.00 78.81 93 VAL A CA 1
ATOM 708 C C . VAL A 1 93 ? -11.896 8.855 19.678 1.00 78.81 93 VAL A C 1
ATOM 710 O O . VAL A 1 93 ? -12.060 9.510 20.704 1.00 78.81 93 VAL A O 1
ATOM 713 N N . GLU A 1 94 ? -12.103 7.543 19.617 1.00 76.75 94 GLU A N 1
ATOM 714 C CA . GLU A 1 94 ? -12.624 6.803 20.756 1.00 76.75 94 GLU A CA 1
ATOM 715 C C . GLU A 1 94 ? -11.963 5.432 20.875 1.00 76.75 94 GLU A C 1
ATOM 717 O O . GLU A 1 94 ? -11.746 4.731 19.885 1.00 76.75 94 GLU A O 1
ATOM 722 N N . SER A 1 95 ? -11.657 5.067 22.117 1.00 83.19 95 SER A N 1
ATOM 723 C CA . SER A 1 95 ? -11.392 3.700 22.543 1.00 83.19 95 SER A CA 1
ATOM 724 C C . SER A 1 95 ? -12.223 3.466 23.794 1.00 83.19 95 SER A C 1
ATOM 726 O O . SER A 1 95 ? -12.005 4.122 24.817 1.00 83.19 95 SER A O 1
ATOM 728 N N . SER A 1 96 ? -13.221 2.596 23.704 1.00 85.69 96 SER A N 1
ATOM 729 C CA . SER A 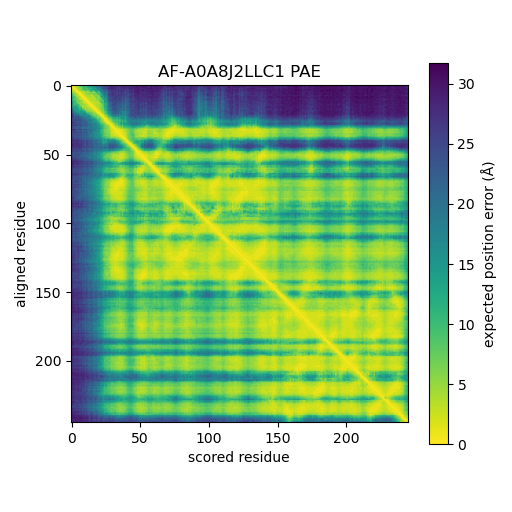1 96 ? -14.152 2.373 24.804 1.00 85.69 96 SER A CA 1
ATOM 730 C C . SER A 1 96 ? -14.569 0.915 24.914 1.00 85.69 96 SER A C 1
ATOM 732 O O . SER A 1 96 ? -14.437 0.111 23.987 1.00 85.69 96 SER A O 1
ATOM 734 N N . LYS A 1 97 ? -15.044 0.561 26.109 1.00 86.25 97 LYS A N 1
ATOM 735 C CA . LYS A 1 97 ? -15.735 -0.697 26.360 1.00 86.25 97 LYS A CA 1
ATOM 736 C C . LYS A 1 97 ? -17.221 -0.394 26.452 1.00 86.25 97 LYS A C 1
ATOM 738 O O . LYS A 1 97 ? -17.649 0.375 27.305 1.00 86.25 97 LYS A O 1
ATOM 743 N N . THR A 1 98 ? -17.992 -0.998 25.565 1.00 83.31 98 THR A N 1
ATOM 744 C CA . THR A 1 98 ? -19.450 -0.870 25.532 1.00 83.31 98 THR A CA 1
ATOM 745 C C . THR A 1 98 ? -20.076 -1.532 26.760 1.00 83.31 98 THR A C 1
ATOM 747 O O . THR A 1 98 ? -19.488 -2.435 27.360 1.00 83.31 98 THR A O 1
ATOM 750 N N . GLU A 1 99 ? -21.313 -1.159 27.092 1.00 78.44 99 GLU A N 1
ATOM 751 C CA . GLU A 1 99 ? -22.085 -1.792 28.177 1.00 78.44 99 GLU A CA 1
ATOM 752 C C . GLU A 1 99 ? -22.241 -3.311 27.990 1.00 78.44 99 GLU A C 1
ATOM 754 O O . GLU A 1 99 ? -22.354 -4.059 28.957 1.00 78.44 99 GLU A O 1
ATOM 759 N N . ARG A 1 100 ? -22.187 -3.784 26.738 1.00 78.44 100 ARG A N 1
ATOM 760 C CA . ARG A 1 100 ? -22.265 -5.206 26.368 1.00 78.44 100 ARG A CA 1
ATOM 761 C C . ARG A 1 100 ? -20.915 -5.926 26.420 1.00 78.44 100 ARG A C 1
ATOM 763 O O . ARG A 1 100 ? -20.825 -7.086 26.035 1.00 78.44 100 ARG A O 1
ATOM 770 N N . GLY A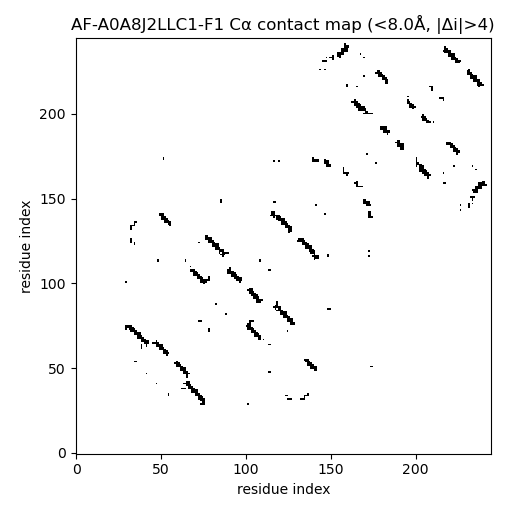 1 101 ? -19.863 -5.251 26.877 1.00 84.19 101 GLY A N 1
ATOM 771 C CA . GLY A 1 101 ? -18.535 -5.825 27.068 1.00 84.19 101 GLY A CA 1
ATOM 772 C C . GLY A 1 101 ? -17.620 -5.796 25.842 1.00 84.19 101 GLY A C 1
ATOM 773 O O . GLY A 1 101 ? -16.458 -6.171 25.978 1.00 84.19 101 GLY A O 1
ATOM 774 N N . CYS A 1 102 ? -18.092 -5.316 24.689 1.00 89.50 102 CYS A N 1
ATOM 775 C CA . CYS A 1 102 ? -17.277 -5.167 23.481 1.00 89.50 102 CYS A CA 1
ATOM 776 C C . CYS A 1 102 ? -16.280 -4.022 23.620 1.00 89.50 102 CYS A C 1
ATOM 778 O O . CYS A 1 102 ? -16.661 -2.941 24.069 1.00 89.50 102 CYS A O 1
ATOM 780 N N . TYR A 1 103 ? -15.055 -4.229 23.158 1.00 91.62 103 TYR A N 1
ATOM 781 C CA . TYR A 1 103 ? -14.072 -3.176 22.943 1.00 91.62 103 TYR A CA 1
ATOM 782 C C . TYR A 1 103 ? -14.263 -2.594 21.548 1.00 91.62 103 TYR A C 1
ATOM 784 O O . TYR A 1 103 ? -14.422 -3.342 20.579 1.00 91.62 103 TYR A O 1
ATOM 792 N N . VAL A 1 104 ? -14.271 -1.268 21.461 1.00 91.81 104 VAL A N 1
ATOM 793 C CA . VAL A 1 104 ? -14.496 -0.521 20.225 1.00 91.81 104 VAL A CA 1
ATOM 794 C C . VAL A 1 104 ? -13.408 0.529 20.078 1.00 91.81 104 VAL A C 1
ATOM 796 O O . VAL A 1 104 ? -13.123 1.266 21.020 1.00 91.81 104 VAL A O 1
ATOM 799 N N . ILE A 1 105 ? -12.817 0.587 18.888 1.00 92.75 105 ILE A N 1
ATOM 800 C CA . ILE A 1 105 ? -11.916 1.654 18.463 1.00 92.75 105 ILE A CA 1
ATOM 801 C C . ILE A 1 105 ? -12.510 2.302 17.224 1.00 92.75 105 ILE A C 1
ATOM 803 O O . ILE A 1 105 ? -12.849 1.610 16.262 1.00 92.75 105 ILE A O 1
ATOM 807 N N . GLU A 1 106 ? -12.606 3.627 17.238 1.00 91.75 106 GLU A N 1
ATOM 808 C CA . GLU A 1 106 ? -13.038 4.397 16.080 1.00 91.75 106 GLU A CA 1
ATOM 809 C C . GLU A 1 106 ? -11.956 5.386 15.637 1.00 91.75 106 GLU A C 1
ATOM 811 O O . GLU A 1 106 ? -11.557 6.295 16.377 1.00 91.75 106 GLU A O 1
ATOM 816 N N . LEU A 1 107 ? -11.502 5.207 14.396 1.00 91.38 107 LEU A N 1
ATOM 817 C CA . LEU A 1 107 ? -10.585 6.112 13.714 1.00 91.38 107 LEU A CA 1
ATOM 818 C C . LEU A 1 107 ? -11.378 6.964 12.732 1.00 91.38 107 LEU A C 1
ATOM 820 O O . LEU A 1 107 ? -12.089 6.428 11.879 1.00 91.38 107 LEU A O 1
ATOM 824 N N . VAL A 1 108 ? -11.244 8.284 12.814 1.00 87.31 108 VAL A N 1
ATOM 825 C CA . VAL A 1 108 ? -11.981 9.202 11.937 1.00 87.31 108 VAL A CA 1
ATOM 826 C C . VAL A 1 108 ? -11.063 10.277 11.372 1.00 87.31 108 VAL A C 1
ATOM 828 O O . VAL A 1 108 ? -9.989 10.579 11.899 1.00 87.31 108 VAL A O 1
ATOM 831 N N . ARG A 1 109 ? -11.525 10.913 10.297 1.00 78.69 109 ARG A N 1
ATOM 832 C CA . ARG A 1 109 ? -11.045 12.245 9.922 1.00 78.69 109 ARG A CA 1
ATOM 833 C C . ARG A 1 109 ? -11.863 13.282 10.708 1.00 78.69 109 ARG A C 1
ATOM 835 O O . ARG A 1 109 ? -13.079 13.102 10.805 1.00 78.69 109 ARG A O 1
ATOM 842 N N . PRO A 1 110 ? -11.266 14.364 11.243 1.00 70.25 110 PRO A N 1
ATOM 843 C CA . PRO A 1 110 ? -12.039 15.443 11.856 1.00 70.25 110 PRO A CA 1
ATOM 844 C C . PRO A 1 110 ? -13.180 15.928 10.952 1.00 70.25 110 PRO A C 1
ATOM 846 O O . PRO A 1 110 ? -13.028 15.985 9.729 1.00 70.25 110 PRO A O 1
ATOM 849 N N . ALA A 1 111 ? -14.321 16.281 11.548 1.00 63.75 111 ALA A N 1
ATOM 850 C CA . ALA A 1 111 ? -15.508 16.697 10.804 1.00 63.75 111 ALA A CA 1
ATOM 851 C C . ALA A 1 111 ? -15.189 17.844 9.824 1.00 63.75 111 ALA A C 1
ATOM 853 O O . ALA A 1 111 ? -14.568 18.840 10.192 1.00 63.75 111 ALA A O 1
ATOM 854 N N . GLY A 1 112 ? -15.608 17.688 8.565 1.00 65.12 112 GLY A N 1
ATOM 855 C CA . GLY A 1 112 ? -15.345 18.647 7.484 1.00 65.12 112 GLY A CA 1
ATOM 856 C C . GLY A 1 112 ? -14.009 18.462 6.753 1.00 65.12 112 GLY A C 1
ATOM 857 O O . GLY A 1 112 ? -13.796 19.109 5.727 1.00 65.12 112 GLY A O 1
ATOM 858 N N . ALA A 1 113 ? -13.125 17.572 7.214 1.00 73.75 113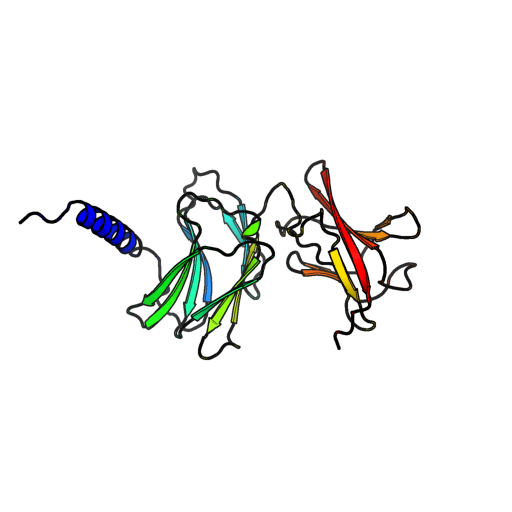 ALA A N 1
ATOM 859 C CA . ALA A 1 113 ? -11.905 17.228 6.490 1.00 73.75 113 ALA A CA 1
ATOM 860 C C . ALA A 1 113 ? -12.150 16.082 5.490 1.00 73.75 113 ALA A C 1
ATOM 862 O O . ALA A 1 113 ? -12.743 15.058 5.822 1.00 73.75 113 ALA A O 1
ATOM 863 N N . MET A 1 114 ? -11.655 16.246 4.261 1.00 79.19 114 MET A N 1
ATOM 864 C CA . MET A 1 114 ? -11.666 15.191 3.242 1.00 79.19 114 MET A CA 1
ATOM 865 C C . MET A 1 114 ? -10.553 14.164 3.490 1.00 79.19 114 MET A C 1
ATOM 867 O O . MET A 1 114 ? -9.531 14.465 4.123 1.00 79.19 114 MET A O 1
ATOM 871 N N . LEU A 1 115 ? -10.731 12.954 2.955 1.00 85.69 115 LEU A N 1
ATOM 872 C CA . LEU A 1 115 ? -9.635 11.998 2.859 1.00 85.69 115 LEU A CA 1
ATOM 873 C C . LEU A 1 115 ? -8.548 12.555 1.922 1.00 85.69 115 LEU A C 1
ATOM 875 O O . LEU A 1 115 ? -8.809 13.270 0.954 1.00 85.69 115 LEU A O 1
ATOM 879 N N . LYS A 1 116 ? -7.295 12.248 2.225 1.00 86.19 116 LYS A N 1
ATOM 880 C CA . LYS A 1 116 ? -6.118 12.647 1.450 1.00 86.19 116 LYS A CA 1
ATOM 881 C C . LYS A 1 116 ? -5.422 11.394 0.954 1.00 86.19 116 LYS A C 1
ATOM 883 O O . LYS A 1 116 ? -5.501 10.354 1.594 1.00 86.19 116 LYS A O 1
ATOM 888 N N . ALA A 1 117 ? -4.675 11.513 -0.144 1.00 84.12 117 ALA A N 1
ATOM 889 C CA . ALA A 1 117 ? -3.863 10.409 -0.666 1.00 84.12 117 ALA A CA 1
ATOM 890 C C . ALA A 1 117 ? -2.966 9.779 0.408 1.00 84.12 117 ALA A C 1
ATOM 892 O O . ALA A 1 117 ? -2.770 8.570 0.418 1.00 84.12 117 ALA A O 1
ATOM 893 N N . THR A 1 118 ? -2.475 10.608 1.331 1.00 85.44 118 THR A N 1
ATOM 894 C CA . THR A 1 118 ? -1.645 10.213 2.470 1.00 85.44 118 THR A CA 1
ATOM 895 C C . THR A 1 118 ? -2.355 9.308 3.472 1.00 85.44 118 THR A C 1
ATOM 897 O O . THR A 1 118 ? -1.673 8.681 4.261 1.00 85.44 118 THR A O 1
ATOM 900 N N . ASP A 1 119 ? -3.684 9.211 3.462 1.00 88.69 119 ASP A N 1
ATOM 901 C CA . ASP A 1 119 ? -4.408 8.271 4.331 1.00 88.69 119 ASP A CA 1
ATOM 902 C C . ASP A 1 119 ? -4.495 6.871 3.698 1.00 88.69 119 ASP A C 1
ATOM 904 O O . ASP A 1 119 ? -5.058 5.948 4.279 1.00 88.69 119 ASP A O 1
ATOM 908 N N . THR A 1 120 ? -3.967 6.695 2.482 1.00 90.56 120 THR A N 1
ATOM 909 C CA . THR A 1 120 ? -3.856 5.374 1.857 1.00 90.56 120 THR A CA 1
ATOM 910 C C . THR A 1 120 ? -2.914 4.506 2.680 1.00 90.56 120 THR A C 1
ATOM 912 O O . THR A 1 120 ? -1.811 4.934 3.023 1.00 90.56 120 THR A O 1
ATOM 915 N N . GLY A 1 121 ? -3.330 3.284 2.988 1.00 91.62 121 GLY A N 1
ATOM 916 C CA . GLY A 1 121 ? -2.538 2.352 3.779 1.00 91.62 121 GLY A CA 1
ATOM 917 C C . GLY A 1 121 ? -3.389 1.280 4.440 1.00 91.62 121 GLY A C 1
ATOM 918 O O . GLY A 1 121 ? -4.616 1.251 4.307 1.00 91.62 121 GLY A O 1
ATOM 919 N N . ARG A 1 122 ? -2.718 0.383 5.154 1.00 93.31 122 ARG A N 1
ATOM 920 C CA . ARG A 1 122 ? -3.341 -0.708 5.894 1.00 93.31 122 ARG A CA 1
ATOM 921 C C . ARG A 1 122 ? -3.586 -0.279 7.335 1.00 93.31 122 ARG A C 1
ATOM 923 O O . ARG A 1 122 ? -2.661 0.106 8.041 1.00 93.31 122 ARG A O 1
ATOM 930 N N . TYR A 1 123 ? -4.831 -0.392 7.771 1.00 94.06 123 TYR A N 1
ATOM 931 C CA . TYR A 1 123 ? -5.238 -0.203 9.156 1.00 94.06 123 TYR A CA 1
ATOM 932 C C . TYR A 1 123 ? -5.413 -1.577 9.781 1.00 94.06 123 TYR A C 1
ATOM 934 O O . TYR A 1 123 ? -6.239 -2.371 9.323 1.00 94.06 123 TYR A O 1
ATOM 942 N N . VAL A 1 124 ? -4.603 -1.865 10.793 1.00 95.12 124 VAL A N 1
ATOM 943 C CA . VAL A 1 124 ? -4.501 -3.187 11.411 1.00 95.12 124 VAL A CA 1
ATOM 944 C C . VAL A 1 124 ? -5.064 -3.119 12.819 1.00 95.12 124 VAL A C 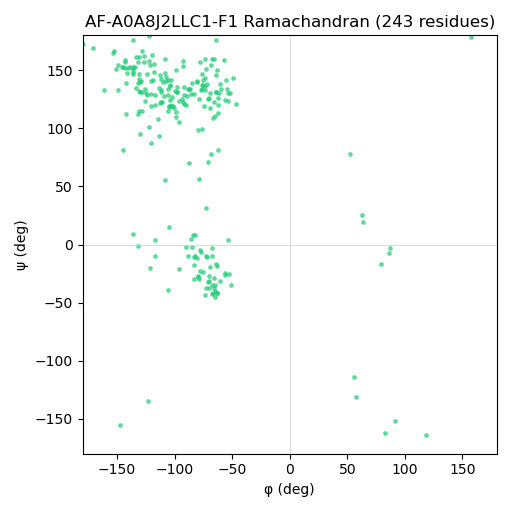1
ATOM 946 O O . VAL A 1 124 ? -4.716 -2.223 13.585 1.00 95.12 124 VAL A O 1
ATOM 949 N N . ALA A 1 125 ? -5.902 -4.085 13.166 1.00 94.62 125 ALA A N 1
ATOM 950 C CA . ALA A 1 125 ? -6.347 -4.346 14.522 1.00 94.62 125 ALA A CA 1
ATOM 951 C C . ALA A 1 125 ? -5.773 -5.682 14.993 1.00 94.62 125 ALA A C 1
ATOM 953 O O . ALA A 1 125 ? -5.706 -6.645 14.224 1.00 94.62 125 ALA A O 1
ATOM 954 N N . LYS A 1 126 ? -5.396 -5.752 16.267 1.00 95.75 126 LYS A N 1
ATOM 955 C CA . LYS A 1 126 ? -4.938 -6.974 16.932 1.00 95.75 126 LYS A CA 1
ATOM 956 C C . LYS A 1 126 ? -5.385 -6.990 18.385 1.00 95.75 126 LYS A C 1
ATOM 958 O O . LYS A 1 126 ? -5.544 -5.928 18.991 1.00 95.75 126 LYS A O 1
ATOM 963 N N . TYR A 1 127 ? -5.562 -8.167 18.975 1.00 95.44 127 TYR A N 1
ATOM 964 C CA . TYR A 1 127 ? -5.806 -8.229 20.416 1.00 95.44 127 TYR A CA 1
ATOM 965 C C . TYR A 1 127 ? -4.523 -7.995 21.205 1.00 95.44 127 TYR A C 1
ATOM 967 O O . TYR A 1 127 ? -3.461 -8.505 20.855 1.00 95.44 127 TYR A O 1
ATOM 975 N N . VAL A 1 128 ? -4.636 -7.274 22.321 1.00 94.56 128 VAL A N 1
ATOM 976 C CA . VAL A 1 128 ? -3.509 -7.056 23.244 1.00 94.56 128 VAL A CA 1
ATOM 977 C C . VAL A 1 128 ? -3.042 -8.382 23.855 1.00 94.56 128 VAL A C 1
ATOM 979 O O . VAL A 1 128 ? -1.848 -8.638 23.957 1.00 94.56 128 VAL A O 1
ATOM 982 N N . SER A 1 129 ? -3.989 -9.237 24.239 1.00 94.44 129 SER A N 1
ATOM 983 C CA . SER A 1 129 ? -3.754 -10.555 24.845 1.00 94.44 129 SER A CA 1
ATOM 984 C C . SER A 1 129 ? -3.349 -11.636 23.845 1.00 94.44 129 SER A C 1
ATOM 986 O O . SER A 1 129 ? -2.761 -12.635 24.250 1.00 94.44 129 SER A O 1
ATOM 988 N N . ASN A 1 130 ? -3.675 -11.466 22.562 1.00 93.81 130 ASN A N 1
ATOM 989 C CA . ASN A 1 130 ? -3.331 -12.419 21.509 1.00 93.81 130 ASN A CA 1
ATOM 990 C C . ASN A 1 130 ? -3.016 -11.689 20.189 1.00 93.81 130 ASN A C 1
ATOM 992 O O . ASN A 1 130 ? -3.885 -11.599 19.316 1.00 93.81 130 ASN A O 1
ATOM 996 N N . PRO A 1 131 ? -1.787 -11.160 20.041 1.00 92.69 131 PRO A N 1
ATOM 997 C CA . PRO A 1 131 ? -1.400 -10.357 18.882 1.00 92.69 131 PRO A CA 1
ATOM 998 C C . PRO A 1 131 ? -1.432 -11.097 17.540 1.00 92.69 131 PRO A C 1
ATOM 1000 O O . PRO A 1 131 ? -1.470 -10.430 16.511 1.00 92.69 131 PRO A O 1
ATOM 1003 N N . GLU A 1 132 ? -1.435 -12.435 17.541 1.00 93.12 132 GLU A N 1
ATOM 1004 C CA . GLU A 1 132 ? -1.521 -13.264 16.327 1.00 93.12 132 GLU A CA 1
ATOM 1005 C C . GLU A 1 132 ? -2.904 -13.182 15.665 1.00 93.12 132 GLU A C 1
ATOM 1007 O O . GLU A 1 132 ? -3.041 -13.340 14.450 1.00 93.12 132 GLU A O 1
ATOM 1012 N N . VAL A 1 133 ? -3.949 -12.904 16.452 1.00 91.62 133 VAL A N 1
ATOM 1013 C CA . VAL A 1 133 ? -5.288 -12.657 15.914 1.00 91.62 133 VAL A CA 1
ATOM 1014 C C . VAL A 1 133 ? -5.334 -11.227 15.404 1.00 91.62 133 VAL A C 1
ATOM 1016 O O . VAL A 1 133 ? -5.518 -10.274 16.166 1.00 91.62 133 VAL A O 1
ATOM 1019 N N . THR A 1 134 ? -5.160 -11.097 14.093 1.00 93.56 134 THR A N 1
ATOM 1020 C CA . THR A 1 134 ? -5.125 -9.819 13.389 1.00 93.56 134 THR A CA 1
ATOM 1021 C C . THR A 1 134 ? -6.256 -9.715 12.380 1.00 93.56 134 THR A C 1
ATOM 1023 O O . THR A 1 134 ? -6.704 -10.704 11.796 1.00 93.56 134 THR A O 1
ATOM 1026 N N . ARG A 1 135 ? -6.729 -8.488 12.185 1.00 94.81 135 ARG A N 1
ATOM 1027 C CA . ARG A 1 135 ? -7.635 -8.118 11.100 1.00 94.81 135 ARG A CA 1
ATOM 1028 C C . ARG A 1 135 ? -7.182 -6.818 10.495 1.00 94.81 135 ARG A C 1
ATOM 1030 O O . ARG A 1 135 ? -6.658 -5.957 11.205 1.00 94.81 135 ARG A O 1
ATOM 1037 N N . SER A 1 136 ? -7.410 -6.651 9.202 1.00 94.62 136 SER A N 1
ATOM 1038 C CA . SER A 1 136 ? -7.021 -5.419 8.541 1.00 94.62 136 SER A CA 1
ATOM 1039 C C . SER A 1 136 ? -7.992 -4.962 7.468 1.00 94.62 136 SER A C 1
ATOM 1041 O O . SER A 1 136 ? -8.751 -5.739 6.886 1.00 94.62 136 SER A O 1
ATOM 1043 N N . VAL A 1 137 ? -7.938 -3.662 7.205 1.00 93.81 137 VAL A N 1
ATOM 1044 C CA . VAL A 1 137 ? -8.510 -3.067 6.005 1.00 93.81 137 VAL A CA 1
ATOM 1045 C C . VAL A 1 137 ? -7.446 -2.219 5.330 1.00 93.81 137 VAL A C 1
ATOM 1047 O O . VAL A 1 137 ? -6.781 -1.405 5.973 1.00 93.81 137 VAL A O 1
ATOM 1050 N N . TYR A 1 138 ? -7.272 -2.410 4.029 1.00 92.56 138 TYR A N 1
ATOM 1051 C CA . TYR A 1 138 ? -6.467 -1.518 3.212 1.00 92.56 138 TYR A CA 1
ATOM 1052 C C . TYR A 1 138 ? -7.371 -0.434 2.633 1.00 92.56 138 TYR A C 1
ATOM 1054 O O . TYR A 1 138 ? -8.335 -0.744 1.935 1.00 92.56 138 TYR A O 1
ATOM 1062 N N . LEU A 1 139 ? -7.077 0.829 2.926 1.00 92.44 139 LEU A N 1
ATOM 1063 C CA . LEU A 1 139 ? -7.784 1.986 2.388 1.00 92.44 139 LEU A CA 1
ATOM 1064 C C . LEU A 1 139 ? -6.997 2.556 1.211 1.00 92.44 139 LEU A C 1
ATOM 1066 O O . LEU A 1 139 ? -5.807 2.824 1.340 1.00 92.44 139 LEU A O 1
ATOM 1070 N N . TYR A 1 140 ? -7.680 2.806 0.100 1.00 91.62 140 TYR A N 1
ATOM 1071 C CA . TYR A 1 140 ? -7.171 3.564 -1.036 1.00 91.62 140 TYR A CA 1
ATOM 1072 C C . TYR A 1 140 ? -7.906 4.891 -1.133 1.00 91.62 140 TYR A C 1
ATOM 1074 O O . TYR A 1 140 ? -9.135 4.923 -1.285 1.00 91.62 140 TYR A O 1
ATOM 1082 N N . VAL A 1 141 ? -7.150 5.986 -1.101 1.00 90.25 141 VAL A N 1
ATOM 1083 C CA . VAL A 1 141 ? -7.678 7.334 -1.303 1.00 90.25 141 VAL A CA 1
ATOM 1084 C C . VAL A 1 141 ? -7.109 7.906 -2.602 1.00 90.25 141 VAL A C 1
ATOM 1086 O O . VAL A 1 141 ? -6.033 8.512 -2.593 1.00 90.25 141 VAL A O 1
ATOM 1089 N N . PRO A 1 142 ? -7.831 7.753 -3.726 1.00 88.69 142 PRO A N 1
ATOM 1090 C CA . PRO A 1 142 ? -7.420 8.294 -5.007 1.00 88.69 142 PRO A CA 1
ATOM 1091 C C . PRO A 1 142 ? -7.158 9.794 -4.933 1.00 88.69 142 PRO A C 1
ATOM 1093 O O . PRO A 1 142 ? -7.971 10.584 -4.435 1.00 88.69 142 PRO A O 1
ATOM 1096 N N . ASN A 1 143 ? -6.038 10.193 -5.519 1.00 83.44 143 ASN A N 1
ATOM 1097 C CA . ASN A 1 143 ? -5.735 11.577 -5.821 1.00 83.44 143 ASN A CA 1
ATOM 1098 C C . ASN A 1 143 ? -5.266 11.669 -7.269 1.00 83.44 143 ASN A C 1
ATOM 1100 O O . ASN A 1 143 ? -4.562 10.794 -7.768 1.00 83.44 143 ASN A O 1
ATOM 1104 N N . LYS A 1 144 ? -5.659 12.749 -7.947 1.00 76.06 144 LYS A N 1
ATOM 1105 C CA . LYS A 1 144 ? -5.288 12.970 -9.344 1.00 76.06 144 LYS A CA 1
ATOM 1106 C C . LYS A 1 144 ? -3.786 13.183 -9.509 1.00 76.06 144 LYS A C 1
ATOM 1108 O O . LYS A 1 144 ? -3.269 12.910 -10.575 1.00 76.06 144 LYS A O 1
ATOM 1113 N N . TYR A 1 145 ? -3.076 13.715 -8.520 1.00 80.88 145 TYR A N 1
ATOM 1114 C CA . TYR A 1 145 ? -1.629 13.871 -8.645 1.00 80.88 145 TYR A CA 1
ATOM 1115 C C . TYR A 1 145 ? -0.960 14.063 -7.277 1.00 80.88 145 TYR A C 1
ATOM 1117 O O . TYR A 1 145 ? -1.436 14.910 -6.512 1.00 80.88 145 TYR A O 1
ATOM 1125 N N . PRO A 1 146 ? 0.141 13.347 -6.978 1.00 84.06 146 PRO A N 1
ATOM 1126 C CA . PRO A 1 146 ? 0.705 12.229 -7.749 1.00 84.06 146 PRO A CA 1
ATOM 1127 C C . PRO A 1 146 ? -0.148 10.942 -7.615 1.00 84.06 146 PRO A C 1
ATOM 1129 O O . PRO A 1 146 ? -0.817 10.765 -6.594 1.00 84.06 146 PRO A O 1
ATOM 1132 N N . PRO A 1 147 ? -0.171 10.053 -8.631 1.00 87.69 147 PRO A N 1
ATOM 1133 C CA . PRO A 1 147 ? -0.862 8.762 -8.572 1.00 87.69 147 PRO A CA 1
ATOM 1134 C C . PRO A 1 147 ? -0.064 7.704 -7.795 1.00 87.69 147 PRO A C 1
ATOM 1136 O O . PRO A 1 147 ? -0.654 6.814 -7.181 1.00 87.69 147 PRO A O 1
ATOM 1139 N N . PHE A 1 148 ? 1.269 7.800 -7.808 1.00 88.88 148 PHE A N 1
ATOM 1140 C CA . PHE A 1 148 ? 2.143 6.957 -7.000 1.00 88.88 148 PHE A CA 1
ATOM 1141 C C . PHE A 1 148 ? 2.218 7.483 -5.567 1.00 88.88 148 PHE A C 1
ATOM 1143 O O . PHE A 1 148 ? 2.272 8.691 -5.341 1.00 88.88 148 PHE A O 1
ATOM 1150 N N . LEU A 1 149 ? 2.219 6.565 -4.601 1.00 85.88 149 LEU A N 1
ATOM 1151 C CA . LEU A 1 149 ? 2.331 6.909 -3.183 1.00 85.88 149 LEU A CA 1
ATOM 1152 C C . LEU A 1 149 ? 3.773 7.201 -2.756 1.00 85.88 149 LEU A C 1
ATOM 1154 O O . LEU A 1 149 ? 3.990 7.953 -1.810 1.00 85.88 149 LEU A O 1
ATOM 1158 N N . LEU A 1 150 ? 4.753 6.600 -3.435 1.00 81.62 150 LEU A N 1
ATOM 1159 C CA . LEU A 1 150 ? 6.160 6.906 -3.206 1.00 81.62 150 LEU A CA 1
ATOM 1160 C C . LEU A 1 150 ? 6.542 8.185 -3.943 1.00 81.62 150 LEU A C 1
ATOM 1162 O O . LEU A 1 150 ? 6.116 8.411 -5.077 1.00 81.62 150 LEU A O 1
ATOM 1166 N N . ASN A 1 151 ? 7.370 9.004 -3.296 1.00 70.00 151 ASN A N 1
ATOM 1167 C CA . ASN A 1 151 ? 7.863 10.235 -3.891 1.00 70.00 151 ASN A CA 1
ATOM 1168 C C . ASN A 1 151 ? 8.690 9.918 -5.153 1.00 70.00 151 ASN A C 1
ATOM 1170 O O . ASN A 1 151 ? 9.640 9.137 -5.110 1.00 70.00 151 ASN A O 1
ATOM 1174 N N . THR A 1 152 ? 8.325 10.542 -6.273 1.00 66.12 152 THR A N 1
ATOM 1175 C CA . THR A 1 152 ? 9.026 10.443 -7.562 1.00 66.12 152 THR A CA 1
ATOM 1176 C C . THR A 1 152 ? 10.395 11.124 -7.548 1.00 66.12 152 THR A C 1
ATOM 1178 O O . THR A 1 152 ? 11.227 10.839 -8.407 1.00 66.12 152 THR A O 1
ATOM 1181 N N . GLU A 1 153 ? 10.631 12.033 -6.600 1.00 66.75 153 GLU A N 1
ATOM 1182 C CA . GLU A 1 153 ? 11.886 12.780 -6.454 1.00 66.75 153 GLU A CA 1
ATOM 1183 C C . GLU A 1 153 ? 12.966 11.996 -5.696 1.00 66.75 153 GLU A C 1
ATOM 1185 O O . GLU A 1 153 ? 14.147 12.327 -5.797 1.00 66.75 153 GLU A O 1
ATOM 1190 N N . THR A 1 154 ? 12.595 10.943 -4.959 1.00 69.38 154 THR A N 1
ATOM 1191 C CA . THR A 1 154 ? 13.557 10.078 -4.271 1.00 69.38 154 THR A CA 1
ATOM 1192 C C . THR A 1 154 ? 13.842 8.826 -5.089 1.00 69.38 154 THR A C 1
ATOM 1194 O O . THR A 1 154 ? 12.937 8.135 -5.562 1.00 69.38 154 THR A O 1
ATOM 1197 N N . LEU A 1 155 ? 15.132 8.521 -5.254 1.00 73.44 155 LEU A N 1
ATOM 1198 C CA . LEU A 1 155 ? 15.571 7.300 -5.915 1.00 73.44 155 LEU A CA 1
ATOM 1199 C C . LEU A 1 155 ? 15.135 6.102 -5.067 1.00 73.44 155 LEU A C 1
ATOM 1201 O O . LEU A 1 155 ? 15.651 5.893 -3.971 1.00 73.44 155 LEU A O 1
ATOM 1205 N N . GLN A 1 156 ? 14.181 5.326 -5.572 1.00 86.50 156 GLN A N 1
ATOM 1206 C CA . GLN A 1 156 ? 13.727 4.128 -4.881 1.00 86.50 156 GLN A CA 1
ATOM 1207 C C . GLN A 1 156 ? 14.762 3.024 -5.063 1.00 86.50 156 GLN A C 1
ATOM 1209 O O . GLN A 1 156 ? 15.284 2.823 -6.165 1.00 86.50 156 GLN A O 1
ATOM 1214 N N . THR A 1 157 ? 15.050 2.290 -3.998 1.00 87.31 157 THR A N 1
ATOM 1215 C CA . THR A 1 157 ? 15.919 1.117 -4.047 1.00 87.31 157 THR A CA 1
ATOM 1216 C C . THR A 1 157 ? 15.108 -0.134 -3.762 1.00 87.31 157 THR A C 1
ATOM 1218 O O . THR A 1 157 ? 14.133 -0.124 -3.013 1.00 87.31 157 THR A O 1
ATOM 1221 N N . ALA A 1 158 ? 15.487 -1.221 -4.416 1.00 89.00 158 ALA A N 1
ATOM 1222 C CA . ALA A 1 158 ? 14.975 -2.542 -4.118 1.00 89.00 158 ALA A CA 1
ATOM 1223 C C . ALA A 1 158 ? 16.142 -3.524 -4.106 1.00 89.00 158 ALA A C 1
ATOM 1225 O O . ALA A 1 158 ? 17.104 -3.391 -4.864 1.00 89.00 158 ALA A O 1
ATOM 1226 N N . SER A 1 159 ? 16.039 -4.519 -3.243 1.00 88.94 159 SER A N 1
ATOM 1227 C CA . SER A 1 159 ? 17.046 -5.559 -3.115 1.00 88.94 159 SER A CA 1
ATOM 1228 C C . SER A 1 159 ? 16.555 -6.826 -3.789 1.00 88.94 159 SER A C 1
ATOM 1230 O O . SER A 1 159 ? 15.373 -7.173 -3.710 1.00 88.94 159 SER A O 1
ATOM 1232 N N . TRP A 1 160 ? 17.461 -7.527 -4.458 1.00 91.25 160 TRP A N 1
ATOM 1233 C CA . TRP A 1 160 ? 17.176 -8.841 -5.008 1.00 91.25 160 TRP A CA 1
ATOM 1234 C C . TRP A 1 160 ? 18.274 -9.831 -4.653 1.00 91.25 160 TRP A C 1
ATOM 1236 O O . TRP A 1 160 ? 19.459 -9.520 -4.731 1.00 91.25 160 TRP A O 1
ATOM 1246 N N . THR A 1 161 ? 17.836 -11.041 -4.321 1.00 87.56 161 THR A N 1
ATOM 1247 C CA . THR A 1 161 ? 18.685 -12.193 -4.039 1.00 87.56 161 THR A CA 1
ATOM 1248 C C . THR A 1 161 ? 18.186 -13.358 -4.878 1.00 87.56 161 THR A C 1
ATOM 1250 O O . THR A 1 161 ? 16.976 -13.542 -5.052 1.00 87.56 161 THR A O 1
ATOM 1253 N N . GLU A 1 162 ? 19.115 -14.145 -5.412 1.00 84.38 162 GLU A N 1
ATOM 1254 C CA . GLU A 1 162 ? 18.785 -15.301 -6.236 1.00 84.38 162 GLU A CA 1
ATOM 1255 C C . GLU A 1 162 ? 17.850 -16.274 -5.495 1.00 84.38 162 GLU A C 1
ATOM 1257 O O . GLU A 1 162 ? 17.936 -16.463 -4.283 1.00 84.38 162 GLU A O 1
ATOM 1262 N N . GLY A 1 163 ? 16.889 -16.848 -6.222 1.00 84.38 163 GLY A N 1
ATOM 1263 C CA . GLY A 1 163 ? 15.856 -17.722 -5.657 1.00 84.38 163 GLY A CA 1
ATOM 1264 C C . GLY A 1 163 ? 14.696 -16.996 -4.963 1.00 84.38 163 GLY A C 1
ATOM 1265 O O . GLY A 1 163 ? 13.632 -17.597 -4.801 1.00 84.38 163 GLY A O 1
ATOM 1266 N N . LYS A 1 164 ? 14.833 -15.707 -4.617 1.00 88.75 164 LYS A N 1
ATOM 1267 C CA . LYS A 1 164 ? 13.728 -14.880 -4.107 1.00 88.75 164 LYS A CA 1
ATOM 1268 C C . LYS A 1 164 ? 13.035 -14.113 -5.237 1.00 88.75 164 LYS A C 1
ATOM 1270 O O . LYS A 1 164 ? 13.627 -13.788 -6.269 1.00 88.75 164 LYS A O 1
ATOM 1275 N N . ALA A 1 165 ? 11.761 -13.792 -5.020 1.00 90.88 165 ALA A N 1
ATOM 1276 C CA . ALA A 1 165 ? 11.038 -12.879 -5.894 1.00 90.88 165 ALA A CA 1
ATOM 1277 C C . ALA A 1 165 ? 11.515 -11.435 -5.662 1.00 90.88 165 ALA A C 1
ATOM 1279 O O . ALA A 1 165 ? 11.605 -10.991 -4.520 1.00 90.88 165 ALA A O 1
ATOM 1280 N N . LEU A 1 166 ? 11.786 -10.700 -6.738 1.00 92.62 166 LEU A N 1
ATOM 1281 C CA . LEU A 1 166 ? 12.004 -9.256 -6.694 1.00 92.62 166 LEU A CA 1
ATOM 1282 C C . LEU A 1 166 ? 10.655 -8.548 -6.536 1.00 92.62 166 LEU A C 1
ATOM 1284 O O . LEU A 1 166 ? 9.711 -8.844 -7.272 1.00 92.62 166 LEU A O 1
ATOM 1288 N N . VAL A 1 167 ? 10.590 -7.575 -5.630 1.00 93.81 167 VAL A N 1
ATOM 1289 C CA . VAL A 1 167 ? 9.443 -6.676 -5.480 1.00 9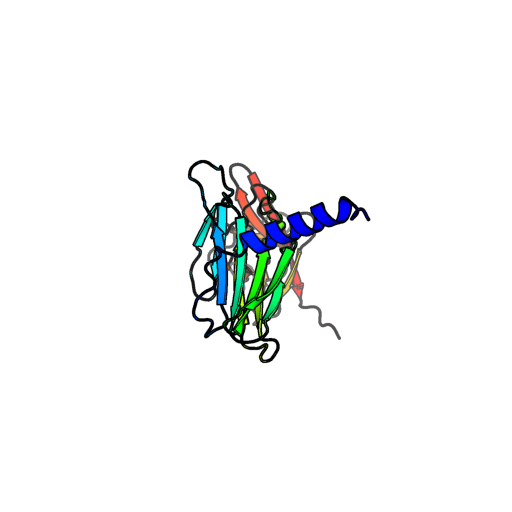3.81 167 VAL A CA 1
ATOM 1290 C C . VAL A 1 167 ? 9.855 -5.263 -5.882 1.00 93.81 167 VAL A C 1
ATOM 1292 O O . VAL A 1 167 ? 10.785 -4.696 -5.317 1.00 93.81 167 VAL A O 1
ATOM 1295 N N . LEU A 1 168 ? 9.167 -4.695 -6.872 1.00 93.88 168 LEU A N 1
ATOM 1296 C CA . LEU A 1 168 ? 9.326 -3.301 -7.287 1.00 93.88 168 LEU A CA 1
ATOM 1297 C C . LEU A 1 168 ? 8.209 -2.465 -6.644 1.00 93.88 168 LEU A C 1
ATOM 1299 O O . LEU A 1 168 ? 7.062 -2.600 -7.085 1.00 93.88 168 LEU A O 1
ATOM 1303 N N . PRO A 1 169 ? 8.500 -1.593 -5.659 1.00 92.06 169 PRO A N 1
ATOM 1304 C CA . PRO A 1 169 ? 7.489 -0.956 -4.808 1.00 92.06 169 PRO A CA 1
ATOM 1305 C C . PRO A 1 169 ? 6.769 0.223 -5.495 1.00 92.06 169 PRO A C 1
ATOM 1307 O O . PRO A 1 169 ? 6.752 1.349 -5.023 1.00 92.06 169 PRO A O 1
ATOM 1310 N N . CYS A 1 170 ? 6.148 -0.000 -6.647 1.00 90.88 170 CYS A N 1
ATOM 1311 C CA . CYS A 1 170 ? 5.391 1.014 -7.388 1.00 90.88 170 CYS A CA 1
ATOM 1312 C C . CYS A 1 170 ? 3.926 1.086 -6.931 1.00 90.88 170 CYS A C 1
ATOM 1314 O O . CYS A 1 170 ? 2.995 0.669 -7.628 1.00 90.88 170 CYS A O 1
ATOM 1316 N N . LEU A 1 171 ? 3.737 1.597 -5.719 1.00 90.69 171 LEU A N 1
ATOM 1317 C CA . LEU A 1 171 ? 2.439 1.638 -5.048 1.00 90.69 171 LEU A CA 1
ATOM 1318 C C . LEU A 1 171 ? 1.562 2.766 -5.607 1.00 90.69 171 LEU A C 1
ATOM 1320 O O . LEU A 1 171 ? 2.029 3.901 -5.732 1.00 90.69 171 LEU A O 1
ATOM 1324 N N . LEU A 1 172 ? 0.301 2.464 -5.918 1.00 89.94 172 LEU A N 1
ATOM 1325 C CA . LEU A 1 172 ? -0.677 3.425 -6.442 1.00 89.94 172 LEU A CA 1
ATOM 1326 C C . LEU A 1 172 ? -1.737 3.767 -5.392 1.00 89.94 172 LEU A C 1
ATOM 1328 O O . LEU A 1 172 ? -2.133 2.922 -4.592 1.00 89.94 172 LEU A O 1
ATOM 1332 N N . ASN A 1 173 ? -2.236 5.003 -5.434 1.00 88.62 173 ASN A N 1
ATOM 1333 C CA . ASN A 1 173 ? -3.321 5.463 -4.560 1.00 88.62 173 ASN A CA 1
ATOM 1334 C C . ASN A 1 173 ? -4.733 5.075 -5.054 1.00 88.62 173 ASN A C 1
ATOM 1336 O O . ASN A 1 173 ? -5.705 5.231 -4.317 1.00 88.62 173 ASN A O 1
ATOM 1340 N N . ASP A 1 174 ? -4.849 4.564 -6.284 1.00 90.06 174 ASP A N 1
ATOM 1341 C CA . ASP A 1 174 ? -6.091 4.087 -6.895 1.00 90.06 174 ASP A CA 1
ATOM 1342 C C . ASP A 1 174 ? -5.881 2.659 -7.438 1.00 90.06 174 ASP A C 1
ATOM 1344 O O . ASP A 1 174 ? -5.110 2.468 -8.385 1.00 90.06 174 ASP A O 1
ATOM 1348 N N . PRO A 1 175 ? -6.568 1.643 -6.880 1.00 90.50 175 PRO A N 1
ATOM 1349 C CA . PRO A 1 175 ? -6.383 0.246 -7.266 1.00 90.50 175 PRO A CA 1
ATOM 1350 C C . PRO A 1 175 ? -6.953 -0.076 -8.654 1.00 90.50 175 PRO A C 1
ATOM 1352 O O . PRO A 1 175 ? -6.705 -1.155 -9.187 1.00 90.50 175 PRO A O 1
ATOM 1355 N N . THR A 1 176 ? -7.718 0.837 -9.260 1.00 89.75 176 THR A N 1
ATOM 1356 C CA . THR A 1 176 ? -8.298 0.661 -10.602 1.00 89.75 176 THR A CA 1
ATOM 1357 C C . THR A 1 176 ? -7.374 1.141 -11.720 1.00 89.75 176 THR A C 1
ATOM 1359 O O . THR A 1 176 ? -7.635 0.896 -12.903 1.00 89.75 176 THR A O 1
ATOM 1362 N N . MET A 1 177 ? -6.282 1.823 -11.368 1.00 89.44 177 MET A N 1
ATOM 1363 C CA . MET A 1 177 ? -5.313 2.316 -12.333 1.00 89.44 177 MET A CA 1
ATOM 1364 C C . MET A 1 177 ? -4.452 1.187 -12.903 1.00 89.44 177 MET A C 1
ATOM 1366 O O . MET A 1 177 ? -4.040 0.254 -12.218 1.00 89.44 177 MET A O 1
ATOM 1370 N N . LYS A 1 178 ? -4.136 1.307 -14.196 1.00 91.25 178 LYS A N 1
ATOM 1371 C CA . LYS A 1 178 ? -3.209 0.403 -14.879 1.00 91.25 178 LYS A CA 1
ATOM 1372 C C . LYS A 1 178 ? -1.788 0.921 -14.741 1.00 91.25 178 LYS A C 1
ATOM 1374 O O . LYS A 1 178 ? -1.520 2.089 -15.024 1.00 91.25 178 LYS A O 1
ATOM 1379 N N . VAL A 1 179 ? -0.875 0.032 -14.392 1.00 92.25 179 VAL A N 1
ATOM 1380 C CA . VAL A 1 179 ? 0.555 0.316 -14.335 1.00 92.25 179 VAL A CA 1
ATOM 1381 C C . VAL A 1 179 ? 1.300 -0.675 -15.210 1.00 92.25 179 VAL A C 1
ATOM 1383 O O . VAL A 1 179 ? 0.899 -1.829 -15.361 1.00 92.25 179 VAL A O 1
ATOM 1386 N N . ALA A 1 180 ? 2.386 -0.200 -15.794 1.00 93.31 180 ALA A N 1
ATOM 1387 C CA . ALA A 1 180 ? 3.362 -1.016 -16.483 1.00 93.31 180 ALA A CA 1
ATOM 1388 C C . ALA A 1 180 ? 4.746 -0.711 -15.913 1.00 93.31 180 ALA A C 1
ATOM 1390 O O . ALA A 1 180 ? 4.964 0.321 -15.270 1.00 93.31 180 ALA A O 1
ATOM 1391 N N . PHE A 1 181 ? 5.697 -1.604 -16.157 1.00 92.81 181 PHE A N 1
ATOM 1392 C CA . PHE A 1 181 ? 7.089 -1.345 -15.837 1.00 92.81 181 PHE A CA 1
ATOM 1393 C C . PHE A 1 181 ? 7.993 -1.686 -17.011 1.00 92.81 181 PHE A C 1
ATOM 1395 O O . PHE A 1 181 ? 7.662 -2.465 -17.905 1.00 92.81 181 PHE A O 1
ATOM 1402 N N . SER A 1 182 ? 9.160 -1.060 -17.009 1.00 92.88 182 SER A N 1
ATOM 1403 C CA . SER A 1 182 ? 10.210 -1.321 -17.983 1.00 92.88 182 SER A CA 1
ATOM 1404 C C . SER A 1 182 ? 11.554 -1.404 -17.288 1.00 92.88 182 SER A C 1
ATOM 1406 O O . SER A 1 182 ? 11.775 -0.773 -16.249 1.00 92.88 182 SER A O 1
ATOM 1408 N N . LYS A 1 183 ? 12.448 -2.186 -17.882 1.00 93.19 183 LYS A N 1
ATOM 1409 C CA . LYS A 1 183 ? 13.829 -2.327 -17.438 1.00 93.19 183 LYS A CA 1
ATOM 1410 C C . LYS A 1 183 ? 14.754 -1.618 -18.420 1.00 93.19 183 LYS A C 1
ATOM 1412 O O . LYS A 1 183 ? 14.541 -1.671 -19.636 1.00 93.19 183 LYS A O 1
ATOM 1417 N N . ARG A 1 184 ? 15.784 -0.953 -17.902 1.00 92.12 184 ARG A N 1
ATOM 1418 C CA . ARG A 1 184 ? 16.812 -0.321 -18.730 1.00 92.12 184 ARG A CA 1
ATOM 1419 C C . ARG A 1 184 ? 17.669 -1.395 -19.418 1.00 92.12 184 ARG A C 1
ATOM 1421 O O . ARG A 1 184 ? 18.150 -2.323 -18.769 1.00 92.12 184 ARG A O 1
ATOM 1428 N N . SER A 1 185 ? 17.850 -1.264 -20.728 1.00 87.44 185 SER A N 1
ATOM 1429 C CA . SER A 1 185 ? 18.627 -2.151 -21.601 1.00 87.44 185 SER A CA 1
ATOM 1430 C C . SER A 1 185 ? 19.745 -1.334 -22.255 1.00 87.44 185 SER A C 1
ATOM 1432 O O . SER A 1 185 ? 19.563 -0.765 -23.317 1.00 87.44 185 SER A O 1
ATOM 1434 N N . GLY A 1 186 ? 20.908 -1.210 -21.617 1.00 81.81 186 GLY A N 1
ATOM 1435 C CA . GLY A 1 186 ? 21.983 -0.335 -22.111 1.00 81.81 186 GLY A CA 1
ATOM 1436 C C . GLY A 1 186 ? 21.803 1.137 -21.715 1.00 81.81 186 GLY A C 1
ATOM 1437 O O . GLY A 1 186 ? 21.089 1.452 -20.764 1.00 81.81 186 GLY A O 1
ATOM 1438 N N . LEU A 1 187 ? 22.494 2.055 -22.404 1.00 78.94 187 LEU A N 1
ATOM 1439 C CA . LEU A 1 187 ? 22.634 3.434 -21.921 1.00 78.94 187 LEU A CA 1
ATOM 1440 C C . LEU A 1 187 ? 21.321 4.222 -21.936 1.00 78.94 187 LEU A C 1
ATOM 1442 O O . LEU A 1 187 ? 21.044 4.877 -20.946 1.00 78.94 187 LEU A O 1
ATOM 1446 N N . ASN A 1 188 ? 20.474 4.139 -22.964 1.00 82.44 188 ASN A N 1
ATOM 1447 C CA . ASN A 1 188 ? 19.272 4.993 -23.058 1.00 82.44 188 ASN A CA 1
ATOM 1448 C C . ASN A 1 188 ? 17.994 4.262 -23.497 1.00 82.44 188 ASN A C 1
ATOM 1450 O O . ASN A 1 188 ? 16.976 4.900 -23.756 1.00 82.44 188 ASN A O 1
ATOM 1454 N N . GLU A 1 189 ? 18.017 2.934 -23.570 1.00 90.62 189 GLU A N 1
ATOM 1455 C CA . GLU A 1 189 ? 16.871 2.152 -24.028 1.00 90.62 189 GLU A CA 1
ATOM 1456 C C . GLU A 1 189 ? 16.099 1.578 -22.830 1.00 90.62 189 GLU A C 1
ATOM 1458 O O . GLU A 1 189 ? 16.675 0.999 -21.906 1.00 90.62 189 GLU A O 1
ATOM 1463 N N . TRP A 1 190 ? 14.776 1.735 -22.848 1.00 91.06 190 TRP A N 1
ATOM 1464 C CA . TRP A 1 190 ? 13.859 1.133 -21.882 1.00 91.06 190 TRP A CA 1
ATOM 1465 C C . TRP A 1 190 ? 13.021 0.083 -22.593 1.00 91.06 190 TRP A C 1
ATOM 1467 O O . TRP A 1 190 ? 12.318 0.410 -23.547 1.00 91.06 190 TRP A O 1
ATOM 1477 N N . LYS A 1 191 ? 13.061 -1.158 -22.109 1.00 90.19 191 LYS A N 1
ATOM 1478 C CA . LYS A 1 191 ? 12.240 -2.247 -22.644 1.00 90.19 191 LYS A CA 1
ATOM 1479 C C . LYS A 1 191 ? 11.106 -2.539 -21.680 1.00 90.19 191 LYS A C 1
ATOM 1481 O O . LYS A 1 191 ? 11.351 -2.862 -20.516 1.00 90.19 191 LYS A O 1
ATOM 1486 N N . GLU A 1 192 ? 9.876 -2.364 -22.152 1.00 87.38 192 GLU A N 1
ATOM 1487 C CA . GLU A 1 192 ? 8.685 -2.757 -21.403 1.00 87.38 192 GLU A CA 1
ATOM 1488 C C . GLU A 1 192 ? 8.717 -4.258 -21.136 1.00 87.38 192 GLU A C 1
ATOM 1490 O O . GLU A 1 192 ? 9.104 -5.055 -21.993 1.00 87.38 192 GLU A O 1
ATOM 1495 N N . VAL A 1 193 ? 8.344 -4.625 -19.918 1.00 84.88 193 VAL A N 1
ATOM 1496 C CA . VAL A 1 193 ? 8.360 -6.007 -19.470 1.00 84.88 193 VAL A CA 1
ATOM 1497 C C . VAL A 1 193 ? 6.930 -6.502 -19.422 1.00 84.88 193 VAL A C 1
ATOM 1499 O O . VAL A 1 193 ? 6.127 -6.031 -18.621 1.00 84.88 193 VAL A O 1
ATOM 1502 N N . GLN A 1 194 ? 6.617 -7.469 -20.277 1.00 80.62 194 GLN A N 1
ATOM 1503 C CA . GLN A 1 194 ? 5.281 -8.045 -20.369 1.00 80.62 194 GLN A CA 1
ATOM 1504 C C . GLN A 1 194 ? 5.281 -9.473 -19.833 1.00 80.62 194 GLN A C 1
ATOM 1506 O O . GLN A 1 194 ? 6.194 -10.245 -20.112 1.00 80.62 194 GLN A O 1
ATOM 1511 N N . ASN A 1 195 ? 4.228 -9.832 -19.095 1.00 75.88 195 ASN A N 1
ATOM 1512 C CA . ASN A 1 195 ? 3.935 -11.204 -18.659 1.00 75.88 195 ASN A CA 1
ATOM 1513 C C . ASN A 1 195 ? 4.966 -11.861 -17.723 1.00 75.88 195 ASN A C 1
ATOM 1515 O O . ASN A 1 195 ? 5.042 -13.085 -17.671 1.00 75.88 195 ASN A O 1
ATOM 1519 N N . VAL A 1 196 ? 5.746 -11.084 -16.963 1.00 79.50 196 VAL A N 1
ATOM 1520 C CA . VAL A 1 196 ? 6.782 -11.647 -16.065 1.00 79.50 196 VAL A CA 1
ATOM 1521 C C . VAL A 1 196 ? 6.557 -11.367 -14.580 1.00 79.50 196 VAL A C 1
ATOM 1523 O O . VAL A 1 196 ? 7.365 -11.722 -13.721 1.00 79.50 196 VAL A O 1
ATOM 1526 N N . GLY A 1 197 ? 5.441 -10.733 -14.251 1.00 82.94 197 GLY A N 1
ATOM 1527 C CA . GLY A 1 197 ? 5.127 -10.399 -12.879 1.00 82.94 197 GLY A CA 1
ATOM 1528 C C . GLY A 1 197 ? 3.638 -10.288 -12.652 1.00 82.94 197 GLY A C 1
ATOM 1529 O O . GLY A 1 197 ? 2.845 -10.188 -13.588 1.00 82.94 197 GLY A O 1
ATOM 1530 N N . THR A 1 198 ? 3.286 -10.293 -11.377 1.00 91.38 198 THR A N 1
ATOM 1531 C CA . THR A 1 198 ? 1.948 -9.921 -10.916 1.00 91.38 198 THR A CA 1
ATOM 1532 C C . THR A 1 198 ? 2.039 -8.542 -10.289 1.00 91.38 198 THR A C 1
ATOM 1534 O O . THR A 1 198 ? 3.046 -8.221 -9.659 1.00 91.38 198 THR A O 1
ATOM 1537 N N . TYR A 1 199 ? 1.023 -7.715 -10.515 1.00 91.94 199 TYR A N 1
ATOM 1538 C CA . TYR A 1 199 ? 0.917 -6.410 -9.881 1.00 91.94 199 TYR A CA 1
ATOM 1539 C C . TYR A 1 199 ? -0.144 -6.454 -8.790 1.00 91.94 199 TYR A C 1
ATOM 1541 O O . TYR A 1 199 ? -1.248 -6.940 -9.033 1.00 91.94 199 TYR A O 1
ATOM 1549 N N . SER A 1 200 ? 0.181 -5.899 -7.627 1.00 91.62 200 SER A N 1
ATOM 1550 C CA . SER A 1 200 ? -0.794 -5.531 -6.605 1.00 91.62 200 SER A CA 1
ATOM 1551 C C . SER A 1 200 ? -0.595 -4.061 -6.238 1.00 91.62 200 SER A C 1
ATOM 1553 O O . SER A 1 200 ? 0.541 -3.665 -5.969 1.00 91.62 200 SER A O 1
ATOM 1555 N N . PRO A 1 201 ? -1.662 -3.247 -6.154 1.00 88.56 201 PRO A N 1
ATOM 1556 C CA . PRO A 1 201 ? -1.562 -1.858 -5.705 1.00 88.56 201 PRO A CA 1
ATOM 1557 C C . PRO A 1 201 ? -0.918 -1.689 -4.319 1.00 88.56 201 PRO A C 1
ATOM 1559 O O . PRO A 1 201 ? -0.366 -0.630 -4.036 1.00 88.56 201 PRO A O 1
ATOM 1562 N N . GLN A 1 202 ? -0.967 -2.725 -3.468 1.00 87.81 202 GLN A N 1
ATOM 1563 C CA . GLN A 1 202 ? -0.427 -2.688 -2.102 1.00 87.81 202 GLN A CA 1
ATOM 1564 C C . GLN A 1 202 ? 1.077 -2.968 -2.021 1.00 87.81 202 GLN A C 1
ATOM 1566 O O . GLN A 1 202 ? 1.734 -2.487 -1.103 1.00 87.81 202 GLN A O 1
ATOM 1571 N N . THR A 1 203 ? 1.621 -3.765 -2.946 1.00 89.25 203 THR A N 1
ATOM 1572 C CA . THR A 1 203 ? 3.017 -4.245 -2.884 1.00 89.25 203 THR A CA 1
ATOM 1573 C C . THR A 1 203 ? 3.852 -3.850 -4.098 1.00 89.25 203 THR A C 1
ATOM 1575 O O . THR A 1 203 ? 5.077 -3.855 -4.031 1.00 89.25 203 THR A O 1
ATOM 1578 N N . GLY A 1 204 ? 3.216 -3.514 -5.219 1.00 92.88 204 GLY A N 1
ATOM 1579 C CA . GLY A 1 204 ? 3.871 -3.255 -6.494 1.00 92.88 204 GLY A CA 1
ATOM 1580 C C . GLY A 1 204 ? 3.987 -4.502 -7.377 1.00 92.88 204 GLY A C 1
ATOM 1581 O O . GLY A 1 204 ? 3.153 -5.408 -7.307 1.00 92.88 204 GLY A O 1
ATOM 1582 N N . PHE A 1 205 ? 5.009 -4.548 -8.240 1.00 94.06 205 PHE A N 1
ATOM 1583 C CA . PHE A 1 205 ? 5.259 -5.708 -9.104 1.00 94.06 205 PHE A CA 1
ATOM 1584 C C . PHE A 1 205 ? 6.085 -6.766 -8.384 1.00 94.06 205 PHE A C 1
ATOM 1586 O O . PHE A 1 205 ? 7.176 -6.473 -7.902 1.00 94.06 205 PHE A O 1
ATOM 1593 N N . THR A 1 206 ? 5.619 -8.011 -8.406 1.00 94.12 206 THR A N 1
ATOM 1594 C CA . THR A 1 206 ? 6.383 -9.178 -7.955 1.00 94.12 206 THR A CA 1
ATOM 1595 C C . THR A 1 206 ? 6.874 -9.984 -9.153 1.00 94.12 206 THR A C 1
ATOM 1597 O O . THR A 1 206 ? 6.067 -10.508 -9.926 1.00 94.12 206 THR A O 1
ATOM 1600 N N . ILE A 1 207 ? 8.194 -10.112 -9.284 1.00 92.19 207 ILE A N 1
ATOM 1601 C CA . ILE A 1 207 ? 8.892 -10.771 -10.394 1.00 92.19 207 ILE A CA 1
ATOM 1602 C C . ILE A 1 207 ? 9.652 -11.977 -9.842 1.00 92.19 207 ILE A C 1
ATOM 1604 O O . ILE A 1 207 ? 10.516 -11.836 -8.982 1.00 92.19 207 ILE A O 1
ATOM 1608 N N . ARG A 1 208 ? 9.343 -13.180 -10.332 1.00 86.75 208 ARG A N 1
ATOM 1609 C CA . ARG A 1 208 ? 9.906 -14.427 -9.776 1.00 86.75 208 ARG A CA 1
ATOM 1610 C C . ARG A 1 208 ? 11.126 -14.960 -10.518 1.00 86.75 208 ARG A C 1
ATOM 1612 O O . ARG A 1 208 ? 11.847 -15.779 -9.961 1.00 86.75 208 ARG A O 1
ATOM 1619 N N . LYS A 1 209 ? 11.333 -14.562 -11.774 1.00 82.25 209 LYS A N 1
ATOM 1620 C CA . LYS A 1 209 ? 12.426 -15.065 -12.616 1.00 82.25 209 LYS A CA 1
ATOM 1621 C C . LYS A 1 209 ? 12.937 -13.968 -13.555 1.00 82.25 209 LYS A C 1
ATOM 1623 O O . LYS A 1 209 ? 12.149 -13.091 -13.911 1.00 82.25 209 LYS A O 1
ATOM 1628 N N . PRO A 1 210 ? 14.216 -14.020 -13.971 1.00 78.31 210 PRO A N 1
ATOM 1629 C CA . PRO A 1 210 ? 14.721 -13.227 -15.091 1.00 78.31 210 PRO A CA 1
ATOM 1630 C C . PRO A 1 210 ? 13.925 -13.495 -16.376 1.00 78.31 210 PRO A C 1
ATOM 1632 O O . PRO A 1 210 ? 13.259 -14.525 -16.499 1.00 78.31 210 PRO A O 1
ATOM 1635 N N . PHE A 1 211 ? 13.967 -12.563 -17.327 1.00 79.12 211 PHE A N 1
ATOM 1636 C CA . PHE A 1 211 ? 13.067 -12.580 -18.480 1.00 79.12 211 PHE A CA 1
ATOM 1637 C C . PHE A 1 211 ? 13.650 -11.945 -19.739 1.00 79.12 211 PHE A C 1
ATOM 1639 O O . PHE A 1 211 ? 14.446 -11.011 -19.673 1.00 79.12 211 PHE A O 1
ATOM 1646 N N . GLY A 1 212 ? 13.202 -12.427 -20.905 1.00 73.12 212 GLY A N 1
ATOM 1647 C CA . GLY A 1 212 ? 13.668 -11.956 -22.210 1.00 73.12 212 GLY A CA 1
ATOM 1648 C C . GLY A 1 212 ? 15.183 -12.104 -22.359 1.00 73.12 212 GLY A C 1
ATOM 1649 O O . GLY A 1 212 ? 15.741 -13.150 -22.052 1.00 73.12 212 GLY A O 1
ATOM 1650 N N . SER A 1 213 ? 15.851 -11.037 -22.798 1.00 64.06 213 SER A N 1
ATOM 1651 C CA . SER A 1 213 ? 17.315 -10.964 -22.902 1.00 64.06 213 SER A CA 1
ATOM 1652 C C . SER A 1 213 ? 18.012 -10.580 -21.588 1.00 64.06 213 SER A C 1
ATOM 1654 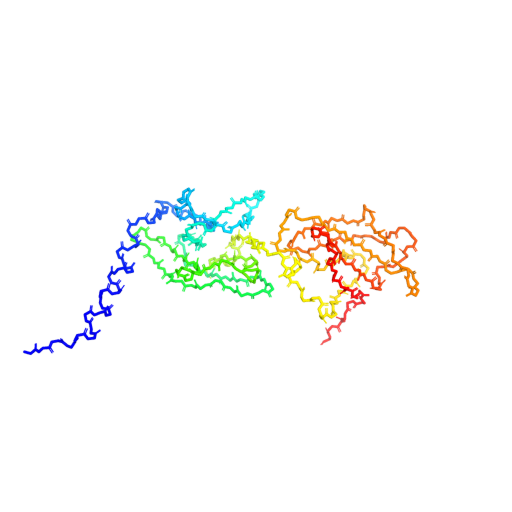O O . SER A 1 213 ? 19.200 -10.258 -21.596 1.00 64.06 213 SER A O 1
ATOM 1656 N N . PHE A 1 214 ? 17.287 -10.507 -20.468 1.00 69.62 214 PHE A N 1
ATOM 1657 C CA . PHE A 1 214 ? 17.857 -10.095 -19.190 1.00 69.62 214 PHE A CA 1
ATOM 1658 C C . PHE A 1 214 ? 18.252 -11.316 -18.364 1.00 69.62 214 PHE A C 1
ATOM 1660 O O . PHE A 1 214 ? 17.408 -11.962 -17.751 1.00 69.62 214 PHE A O 1
ATOM 1667 N N . ASN A 1 215 ? 19.558 -11.570 -18.289 1.00 72.38 215 ASN A N 1
ATOM 1668 C CA . ASN A 1 215 ? 20.127 -12.669 -17.497 1.00 72.38 215 ASN A CA 1
ATOM 1669 C C . ASN A 1 215 ? 20.172 -12.374 -15.986 1.00 72.38 215 ASN A C 1
ATOM 1671 O O . ASN A 1 215 ? 20.531 -13.235 -15.195 1.00 72.38 215 ASN A O 1
ATOM 1675 N N . SER A 1 216 ? 19.831 -11.152 -15.572 1.00 82.69 216 SER A N 1
ATOM 1676 C CA . SER A 1 216 ? 19.839 -10.712 -14.176 1.00 82.69 216 SER A CA 1
ATOM 1677 C C . SER A 1 216 ? 18.662 -9.780 -13.914 1.00 82.69 216 SER A C 1
ATOM 1679 O O . SER A 1 216 ? 18.215 -9.081 -14.827 1.00 82.69 216 SER A O 1
ATOM 1681 N N . LEU A 1 217 ? 18.174 -9.732 -12.672 1.00 88.31 217 LEU A N 1
ATOM 1682 C CA . LEU A 1 217 ? 17.187 -8.748 -12.226 1.00 88.31 217 LEU A CA 1
ATOM 1683 C C . LEU A 1 217 ? 17.821 -7.466 -11.657 1.00 88.31 217 LEU A C 1
ATOM 1685 O O . LEU A 1 217 ? 17.087 -6.520 -11.388 1.00 88.31 217 LEU A O 1
ATOM 1689 N N . TYR A 1 218 ? 19.149 -7.360 -11.569 1.00 91.38 218 TYR A N 1
ATOM 1690 C CA . TYR A 1 218 ? 19.812 -6.111 -11.176 1.00 91.38 218 TYR A CA 1
ATOM 1691 C C . TYR A 1 218 ? 19.673 -5.013 -12.239 1.00 91.38 218 TYR A C 1
ATOM 1693 O O . TYR A 1 218 ? 19.518 -5.294 -13.439 1.00 91.38 218 TYR A O 1
ATOM 1701 N N . GLY A 1 219 ? 19.757 -3.760 -11.790 1.00 92.19 219 GLY A N 1
ATOM 1702 C CA . GLY A 1 219 ? 19.792 -2.568 -12.637 1.00 92.19 219 GLY A CA 1
ATOM 1703 C C . GLY A 1 219 ? 18.624 -1.611 -12.409 1.00 92.19 219 GLY A C 1
ATOM 1704 O O . GLY A 1 219 ? 17.932 -1.666 -11.397 1.00 92.19 219 GLY A O 1
ATOM 1705 N N . SER A 1 220 ? 18.415 -0.701 -13.359 1.00 93.12 220 SER A N 1
ATOM 1706 C CA . SER A 1 220 ? 17.386 0.337 -13.252 1.00 93.12 220 SER A CA 1
ATOM 1707 C C . SER A 1 220 ? 16.061 -0.093 -13.875 1.00 93.12 220 SER A C 1
ATOM 1709 O O . SER A 1 220 ? 16.003 -0.582 -15.008 1.00 93.12 220 SER A O 1
ATOM 1711 N N . TYR A 1 221 ? 14.992 0.183 -13.147 1.00 93.75 221 TYR A N 1
ATOM 1712 C CA . TYR A 1 221 ? 13.607 -0.025 -13.526 1.00 93.75 221 TYR A CA 1
ATOM 1713 C C . TYR A 1 221 ? 12.871 1.307 -13.489 1.00 93.75 221 TYR A C 1
ATOM 1715 O O . TYR A 1 221 ? 13.237 2.224 -12.752 1.00 93.75 221 TYR A O 1
ATOM 1723 N N . LYS A 1 222 ? 11.807 1.405 -14.278 1.00 92.75 222 LYS A N 1
ATOM 1724 C CA . LYS A 1 222 ? 10.815 2.461 -14.114 1.00 92.75 222 LYS A CA 1
ATOM 1725 C C . LYS A 1 222 ? 9.425 1.862 -14.170 1.00 92.75 222 LYS A C 1
ATOM 1727 O O . LYS A 1 222 ? 9.138 1.045 -15.050 1.00 92.75 222 LYS A O 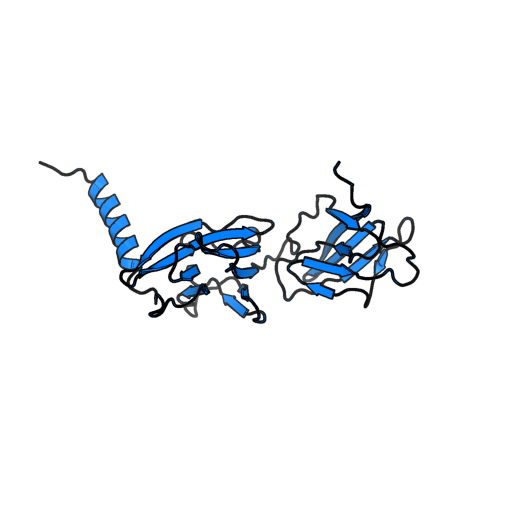1
ATOM 1732 N N . CYS A 1 223 ? 8.578 2.282 -13.248 1.00 93.19 223 CYS A N 1
ATOM 1733 C CA . CYS A 1 223 ? 7.157 1.977 -13.255 1.00 93.19 223 CYS A CA 1
ATOM 1734 C C . CYS A 1 223 ? 6.420 3.219 -13.723 1.00 93.19 223 CYS A C 1
ATOM 1736 O O . CYS A 1 223 ? 6.769 4.325 -13.315 1.00 93.19 223 CYS A O 1
ATOM 1738 N N . PHE A 1 224 ? 5.440 3.052 -14.599 1.00 92.31 224 PHE A N 1
ATOM 1739 C CA . PHE A 1 224 ? 4.727 4.173 -15.185 1.00 92.31 224 PHE A CA 1
ATOM 1740 C C . PHE A 1 224 ? 3.246 3.869 -15.339 1.00 92.31 224 PHE A C 1
ATOM 1742 O O . PHE A 1 224 ? 2.826 2.733 -15.572 1.00 92.31 224 PHE A O 1
ATOM 1749 N N . THR A 1 225 ? 2.449 4.918 -15.211 1.00 92.31 225 THR A N 1
ATOM 1750 C CA . THR A 1 225 ? 1.005 4.866 -15.408 1.00 92.31 225 THR A CA 1
ATOM 1751 C C . THR A 1 225 ? 0.566 6.041 -16.270 1.00 92.31 225 THR A C 1
ATOM 1753 O O . THR A 1 225 ? 1.222 7.085 -16.310 1.00 92.31 225 THR A O 1
ATOM 1756 N N . LYS A 1 226 ? -0.539 5.850 -16.992 1.00 87.88 226 LYS A N 1
ATOM 1757 C CA . LYS A 1 226 ? -1.182 6.905 -17.770 1.00 87.88 226 LYS A CA 1
ATOM 1758 C C . LYS A 1 226 ? -2.337 7.456 -16.966 1.00 87.88 226 LYS A C 1
ATOM 1760 O O . LYS A 1 226 ? -3.337 6.767 -16.766 1.00 87.88 226 LYS A O 1
ATOM 1765 N N . LEU A 1 227 ? -2.221 8.716 -16.573 1.00 82.12 227 LEU A N 1
ATOM 1766 C CA . LEU A 1 227 ? -3.326 9.448 -15.989 1.00 82.12 227 LEU A CA 1
ATOM 1767 C C . LEU A 1 227 ? -3.729 10.582 -16.928 1.00 82.12 227 LEU A C 1
ATOM 1769 O O . LEU A 1 227 ? -3.023 11.579 -17.089 1.00 82.12 227 LEU A O 1
ATOM 1773 N N . HIS A 1 228 ? -4.886 10.403 -17.566 1.00 79.00 228 HIS A N 1
ATOM 1774 C CA . HIS A 1 228 ? -5.375 11.288 -18.624 1.00 79.00 228 HIS A CA 1
ATOM 1775 C C . HIS A 1 228 ? -4.325 11.404 -19.747 1.00 79.00 228 HIS A C 1
ATOM 1777 O O . HIS A 1 228 ? -4.013 10.403 -20.386 1.00 79.00 228 HIS A O 1
ATOM 1783 N N . ASN A 1 229 ? -3.749 12.593 -19.951 1.00 79.31 229 ASN A N 1
ATOM 1784 C CA . ASN A 1 229 ? -2.762 12.873 -20.998 1.00 79.31 229 ASN A CA 1
ATOM 1785 C C . ASN A 1 229 ? -1.326 12.986 -20.459 1.00 79.31 229 ASN A C 1
ATOM 1787 O O . ASN A 1 229 ? -0.457 13.525 -21.144 1.00 79.31 229 ASN A O 1
ATOM 1791 N N . ARG A 1 230 ? -1.067 12.537 -19.225 1.00 83.19 230 ARG A N 1
ATOM 1792 C CA . ARG A 1 230 ? 0.267 12.573 -18.614 1.00 83.19 230 ARG A CA 1
ATOM 1793 C C . ARG A 1 230 ? 0.732 11.171 -18.243 1.00 83.19 230 ARG A C 1
ATOM 1795 O O . ARG A 1 230 ? -0.047 10.350 -17.759 1.00 83.19 230 ARG A O 1
ATOM 1802 N N . ASN A 1 231 ? 2.020 10.933 -18.470 1.00 86.50 231 ASN A N 1
ATOM 1803 C CA . ASN A 1 231 ? 2.715 9.768 -17.950 1.00 86.50 231 ASN A CA 1
ATOM 1804 C C . ASN A 1 231 ? 3.346 10.171 -16.626 1.00 86.50 231 ASN A C 1
ATOM 1806 O O . ASN A 1 231 ? 4.134 11.115 -16.593 1.00 86.50 231 ASN A O 1
ATOM 1810 N N . ASP A 1 232 ? 3.002 9.452 -15.569 1.00 89.69 232 ASP A N 1
ATOM 1811 C CA . ASP A 1 232 ? 3.713 9.545 -14.301 1.00 89.69 232 ASP A CA 1
ATOM 1812 C C . ASP A 1 232 ? 4.709 8.389 -14.204 1.00 89.69 232 ASP A C 1
ATOM 1814 O O . ASP A 1 232 ? 4.501 7.337 -14.823 1.00 89.69 232 ASP A O 1
ATOM 1818 N N . THR A 1 233 ? 5.827 8.578 -13.512 1.00 90.75 233 THR A N 1
ATOM 1819 C CA . THR A 1 233 ? 6.918 7.601 -13.492 1.00 90.75 233 THR A CA 1
ATOM 1820 C C . THR A 1 233 ? 7.678 7.619 -12.175 1.00 90.75 233 THR A C 1
ATOM 1822 O O . THR A 1 233 ? 8.134 8.663 -11.724 1.00 90.75 233 THR A O 1
ATOM 1825 N N . VAL A 1 234 ? 7.905 6.426 -11.626 1.00 91.25 234 VAL A N 1
ATOM 1826 C CA . VAL A 1 234 ? 8.814 6.184 -10.500 1.00 91.25 234 VAL A CA 1
ATOM 1827 C C . VAL A 1 234 ? 10.004 5.375 -11.000 1.00 91.25 234 VAL A C 1
ATOM 1829 O O . VAL A 1 234 ? 9.825 4.355 -11.672 1.00 91.25 234 VAL A O 1
ATOM 1832 N N . PHE A 1 235 ? 11.215 5.815 -10.662 1.00 92.12 235 PHE A N 1
ATOM 1833 C CA . PHE A 1 235 ? 12.458 5.108 -10.970 1.00 92.12 235 PHE A CA 1
ATOM 1834 C C . PHE A 1 235 ? 12.926 4.296 -9.765 1.00 92.12 235 PHE A C 1
ATOM 1836 O O . PHE A 1 235 ? 12.921 4.787 -8.639 1.00 92.12 235 PHE A O 1
ATOM 1843 N N . ILE A 1 236 ? 13.339 3.055 -10.019 1.00 93.25 236 ILE A N 1
ATOM 1844 C CA . ILE A 1 236 ? 13.762 2.099 -8.996 1.00 93.25 236 ILE A CA 1
ATOM 1845 C C . ILE A 1 236 ? 15.113 1.518 -9.408 1.00 93.25 236 ILE A C 1
ATOM 1847 O O . ILE A 1 236 ? 15.277 1.068 -10.543 1.00 93.25 236 ILE A O 1
ATOM 1851 N N . THR A 1 237 ? 16.076 1.497 -8.496 1.00 93.38 237 THR A N 1
ATOM 1852 C CA . THR A 1 237 ? 17.362 0.821 -8.689 1.00 93.38 237 THR A CA 1
ATOM 1853 C C . THR A 1 237 ? 17.369 -0.481 -7.909 1.00 93.38 237 THR A C 1
ATOM 1855 O O . THR A 1 237 ? 17.139 -0.484 -6.704 1.00 93.38 237 THR A O 1
ATOM 1858 N N . VAL A 1 238 ? 17.624 -1.587 -8.604 1.00 93.62 238 VAL A N 1
ATOM 1859 C CA . VAL A 1 238 ? 17.704 -2.921 -8.010 1.00 93.62 238 VAL A CA 1
ATOM 1860 C C . VAL A 1 238 ? 19.161 -3.324 -7.843 1.00 93.62 238 VAL A C 1
ATOM 1862 O O . VAL A 1 238 ? 19.886 -3.438 -8.838 1.00 93.62 238 VAL A O 1
ATOM 1865 N N . GLY A 1 239 ? 19.561 -3.561 -6.597 1.00 90.38 239 GLY A N 1
ATOM 1866 C CA . GLY A 1 239 ? 20.894 -4.016 -6.206 1.00 90.38 239 GLY A CA 1
ATOM 1867 C C . GLY A 1 239 ? 20.861 -5.335 -5.426 1.00 90.38 239 GLY A C 1
ATOM 1868 O O . GLY A 1 239 ? 19.780 -5.897 -5.217 1.00 90.38 239 GLY A O 1
ATOM 1869 N N . PRO A 1 240 ? 22.034 -5.855 -5.028 1.00 87.31 240 PRO A N 1
ATOM 1870 C CA . PRO A 1 240 ? 22.111 -6.980 -4.102 1.00 87.31 240 PRO A CA 1
ATOM 1871 C C . PRO A 1 240 ? 21.510 -6.598 -2.744 1.00 87.31 240 PRO A C 1
ATOM 1873 O O . PRO A 1 240 ? 21.541 -5.434 -2.350 1.00 87.31 240 PRO A O 1
ATOM 1876 N N . GLU A 1 241 ? 20.959 -7.578 -2.029 1.00 79.94 241 GLU A N 1
ATOM 1877 C CA . GLU A 1 241 ? 20.548 -7.408 -0.632 1.00 79.94 241 GLU A CA 1
ATOM 1878 C C . GLU A 1 241 ? 21.792 -7.086 0.210 1.00 79.94 241 GLU A C 1
ATOM 1880 O O . GLU A 1 241 ? 22.708 -7.903 0.304 1.00 79.94 241 GLU A O 1
ATOM 1885 N N . GLU A 1 242 ? 21.869 -5.865 0.754 1.00 72.75 242 GLU A N 1
ATOM 1886 C CA . GLU A 1 242 ? 22.946 -5.500 1.673 1.00 72.75 242 GLU A CA 1
ATOM 1887 C C . GLU A 1 242 ? 22.854 -6.402 2.906 1.00 72.75 242 GLU A C 1
ATOM 1889 O O . GLU A 1 242 ? 21.833 -6.447 3.592 1.00 72.75 242 GLU A O 1
ATOM 1894 N N . ILE A 1 243 ? 23.917 -7.166 3.160 1.00 52.59 243 ILE A N 1
ATOM 1895 C CA . ILE A 1 243 ? 24.025 -7.988 4.360 1.00 52.59 243 ILE A CA 1
ATOM 1896 C C . ILE A 1 243 ? 24.367 -7.035 5.506 1.00 52.59 243 ILE A C 1
ATOM 1898 O O . ILE A 1 243 ? 25.517 -6.624 5.658 1.00 52.59 243 ILE A O 1
ATOM 1902 N N . SER A 1 244 ? 23.362 -6.659 6.292 1.00 47.72 244 SER A N 1
ATOM 1903 C CA . SER A 1 244 ? 23.568 -6.000 7.581 1.00 47.72 244 SER A CA 1
ATOM 1904 C C . SER A 1 244 ? 24.226 -7.007 8.530 1.00 47.72 244 SER A C 1
ATOM 1906 O O . SER A 1 244 ? 23.589 -7.993 8.904 1.00 47.72 244 SER A O 1
ATOM 1908 N N . TYR A 1 245 ? 25.502 -6.795 8.854 1.00 37.31 245 TYR A N 1
ATOM 1909 C CA . TYR A 1 245 ? 26.240 -7.562 9.865 1.00 37.31 245 TYR A CA 1
ATOM 1910 C C . TYR A 1 245 ? 25.895 -7.111 11.284 1.00 37.31 245 TYR A C 1
ATOM 1912 O O . TYR A 1 245 ? 25.689 -5.890 11.478 1.00 37.31 245 TYR A O 1
#

Radius of gyration: 22.66 Å; Cα contacts (8 Å, |Δi|>4): 492; chains: 1; bounding box: 54×50×68 Å

Organism: NCBI:txid39272

Sequence (245 aa):
MAIPIKYKILASILSIILAQCNSKSIPSNCQDLEVRIVNENPSKSLKGQKFYYESDNSGYSSGLTGGQFSILMTGPQPIQWGYEGPGQELTLVESSKTERGCYVIELVRPAGAMLKATDTGRYVAKYVSNPEVTRSVYLYVPNKYPPFLLNTETLQTASWTEGKALVLPCLLNDPTMKVAFSKRSGLNEWKEVQNVGTYSPQTGFTIRKPFGSFNSLYGSYKCFTKLHNRNDTVFITVGPEEISY

pLDDT: mean 79.11, std 17.37, range [31.59, 95.75]

Mean predicted aligned error: 10.67 Å

Nearest PDB structures (foldseek):
  2x1w-assembly2_O  TM=7.109E-01  e=8.808E-03  Homo sapiens
  2x1w-assembly1_N  TM=7.178E-01  e=4.519E-02  Homo sapiens
  2x1w-assembly2_L  TM=6.932E-01  e=3.858E-02  Homo sapiens
  2x1x-assembly1_R-2  TM=7.047E-01  e=7.265E-02  Homo sapiens
  4yh6-assembly1_B  TM=2.793E-01  e=8.971E-02  Mus musculus

Secondary structure (DSSP, 8-state):
-PPPHHHHHHHHHHHHHHHHGGGS---S---S-EEEEEEE---TTS-PPEEEEEETT---EEEE-SSEEEEEEEESS-EEEEEESSS-PPEEEEEEE-TTS-EEEEEEPPTTPPP-GGG-EEEEEEESS-TTSEEEEEEE---SS--BSS-TTS-EEEEE-TTSPEEE---BS-TTS-EEEEEE-SSS-EEE--SSEEEETTTEEEE-S-BTTBS-S-EEEEEEEEETTEEEEEEEEEEE-----